Protein AF-A0A1F2S8X2-F1 (afdb_monomer_lite)

Radius of gyration: 25.13 Å; chains: 1; bounding box: 73×34×73 Å

pLDDT: mean 84.19, std 14.27, range [44.06, 98.31]

Secondary structure (DSSP, 8-state):
----PPP--HHHHHHHHHHHHHHHHHHHHHHHHHHHHTTHHHHHHHHHHHHHHHTT-HHHHHHHH---TTS-HHHHHHHHSTTSSS-----EEEEEEEEETTEEEEEEEETTSSEEEEEEETTT--EEE-SS-TTSSSS-TTS-HHHHHHHHSHHHHHHHHHHHHHHHHHHHHHHHHHHHHHT-

Structure (mmCIF, N/CA/C/O backbone):
data_AF-A0A1F2S8X2-F1
#
_entry.id   AF-A0A1F2S8X2-F1
#
loop_
_atom_site.group_PDB
_atom_site.id
_atom_site.type_symbol
_atom_site.label_atom_id
_atom_site.label_alt_id
_atom_site.label_comp_id
_atom_site.label_asym_id
_atom_site.label_entity_id
_atom_site.label_seq_id
_atom_site.pdbx_PDB_ins_code
_atom_site.Cartn_x
_atom_site.Cartn_y
_atom_site.Cartn_z
_atom_site.occupancy
_atom_site.B_iso_or_equiv
_atom_site.auth_seq_id
_atom_site.auth_comp_id
_atom_site.auth_asym_id
_atom_site.auth_atom_id
_atom_site.pdbx_PDB_model_num
ATOM 1 N N . MET A 1 1 ? 50.003 12.259 -44.432 1.00 49.81 1 MET A N 1
ATOM 2 C CA . MET A 1 1 ? 49.779 11.135 -43.501 1.00 49.81 1 MET A CA 1
ATOM 3 C C . MET A 1 1 ? 48.274 10.958 -43.426 1.00 49.81 1 MET A C 1
ATOM 5 O O . MET A 1 1 ? 47.628 11.740 -42.750 1.00 49.81 1 MET A O 1
ATOM 9 N N . PHE A 1 2 ? 47.701 10.092 -44.264 1.00 56.44 2 PHE A N 1
ATOM 10 C CA . PHE A 1 2 ? 46.247 9.918 -44.301 1.00 56.44 2 PHE A CA 1
ATOM 11 C C . PHE A 1 2 ? 45.840 9.043 -43.119 1.00 56.44 2 PHE A C 1
ATOM 13 O O . PHE A 1 2 ? 46.356 7.938 -42.960 1.00 56.44 2 PHE A O 1
ATOM 20 N N . GLU A 1 3 ? 44.988 9.591 -42.258 1.00 62.84 3 GLU A N 1
ATOM 21 C CA . GLU A 1 3 ? 44.439 8.904 -41.098 1.00 62.84 3 GLU A CA 1
ATOM 22 C C . GLU A 1 3 ? 43.677 7.657 -41.555 1.00 62.84 3 GLU A C 1
ATOM 24 O O . GLU A 1 3 ? 42.804 7.703 -42.422 1.00 62.84 3 GLU A O 1
ATOM 29 N N . ASN A 1 4 ? 44.066 6.518 -40.992 1.00 66.62 4 ASN A N 1
ATOM 30 C CA . ASN A 1 4 ? 43.495 5.217 -41.289 1.00 66.62 4 ASN A CA 1
ATOM 31 C C . ASN A 1 4 ? 42.183 5.098 -40.497 1.00 66.62 4 ASN A C 1
ATOM 33 O O . ASN A 1 4 ? 42.166 4.578 -39.381 1.00 66.62 4 ASN A O 1
ATOM 37 N N . PHE A 1 5 ? 41.096 5.670 -41.020 1.00 63.66 5 PHE A N 1
ATOM 38 C CA . PHE A 1 5 ? 39.780 5.512 -40.407 1.00 63.66 5 PHE A CA 1
ATOM 39 C C . PHE A 1 5 ? 39.363 4.041 -40.530 1.00 63.66 5 PHE A C 1
ATOM 41 O O . PHE A 1 5 ? 39.321 3.519 -41.649 1.00 63.66 5 PHE A O 1
ATOM 48 N N . PRO A 1 6 ? 39.073 3.342 -39.418 1.00 70.12 6 PRO A N 1
ATOM 49 C CA . PRO A 1 6 ? 38.606 1.967 -39.496 1.00 70.12 6 PRO A CA 1
ATOM 50 C C . PRO A 1 6 ? 37.324 1.911 -40.345 1.00 70.12 6 PRO A C 1
ATOM 52 O O . PRO A 1 6 ? 36.472 2.798 -40.216 1.00 70.12 6 PRO A O 1
ATOM 55 N N . PRO A 1 7 ? 37.166 0.902 -41.222 1.00 71.44 7 PRO A N 1
ATOM 56 C CA . PRO A 1 7 ? 35.980 0.786 -42.060 1.00 71.44 7 PRO A CA 1
ATOM 57 C C . PRO A 1 7 ? 34.728 0.686 -41.181 1.00 71.44 7 PRO A C 1
ATOM 59 O O . PRO A 1 7 ? 34.685 -0.096 -40.230 1.00 71.44 7 PRO A O 1
ATOM 62 N N . ILE A 1 8 ? 33.709 1.488 -41.495 1.00 66.94 8 ILE A N 1
ATOM 63 C CA . ILE A 1 8 ? 32.425 1.482 -40.785 1.00 66.94 8 ILE A CA 1
ATOM 64 C C . ILE A 1 8 ? 31.772 0.109 -40.994 1.00 66.94 8 ILE A C 1
ATOM 66 O O . ILE A 1 8 ? 31.333 -0.203 -42.099 1.00 66.94 8 ILE A O 1
ATOM 70 N N . ASP A 1 9 ? 31.699 -0.715 -39.943 1.00 76.00 9 ASP A N 1
ATOM 71 C CA . ASP A 1 9 ? 30.999 -2.003 -39.985 1.00 76.00 9 ASP A CA 1
ATOM 72 C C . ASP A 1 9 ? 29.484 -1.792 -39.767 1.00 76.00 9 ASP A C 1
ATOM 74 O O . ASP A 1 9 ? 29.044 -1.511 -38.641 1.00 76.00 9 ASP A O 1
ATOM 78 N N . PRO A 1 10 ? 28.639 -1.976 -40.801 1.00 73.00 10 PRO A N 1
ATOM 79 C CA . PRO A 1 10 ? 27.194 -1.788 -40.685 1.00 73.00 10 PRO A CA 1
ATOM 80 C C . PRO A 1 10 ? 26.541 -2.765 -39.693 1.00 73.00 10 PRO A C 1
ATOM 82 O O . PRO A 1 10 ? 25.457 -2.483 -39.170 1.00 73.00 10 PRO A O 1
ATOM 85 N N . ARG A 1 11 ? 27.169 -3.910 -39.388 1.00 73.75 11 ARG A N 1
ATOM 86 C CA . ARG A 1 11 ? 26.664 -4.872 -38.394 1.00 73.75 11 ARG A CA 1
ATOM 87 C C . ARG A 1 11 ? 26.881 -4.370 -36.968 1.00 73.75 11 ARG A C 1
ATOM 89 O O . ARG A 1 11 ? 25.991 -4.547 -36.128 1.00 73.75 11 ARG A O 1
ATOM 96 N N . ALA A 1 12 ? 28.014 -3.721 -36.703 1.00 77.38 12 ALA A N 1
ATOM 97 C CA . ALA A 1 12 ? 28.306 -3.094 -35.416 1.00 77.38 12 ALA A CA 1
ATOM 98 C C . ALA A 1 12 ? 27.353 -1.917 -35.141 1.00 77.38 12 ALA A C 1
ATOM 100 O O . ALA A 1 12 ? 26.777 -1.834 -34.053 1.00 77.38 12 ALA A O 1
ATOM 101 N N . GLU A 1 13 ? 27.083 -1.088 -36.155 1.00 79.69 13 GLU A N 1
ATOM 102 C CA . GLU A 1 13 ? 26.143 0.041 -36.086 1.00 79.69 13 GLU A CA 1
ATOM 103 C C . GLU A 1 13 ? 24.711 -0.423 -35.743 1.00 79.69 13 GLU A C 1
ATOM 105 O O . GLU A 1 13 ? 24.059 0.107 -34.838 1.00 79.69 13 GLU A O 1
ATOM 110 N N . ARG A 1 14 ? 24.220 -1.483 -36.409 1.00 78.69 14 ARG A N 1
ATOM 111 C CA . ARG A 1 14 ? 22.894 -2.074 -36.128 1.00 78.69 14 ARG A CA 1
ATOM 112 C C . ARG A 1 14 ? 22.810 -2.657 -34.717 1.00 78.69 14 ARG A C 1
ATOM 114 O O . ARG A 1 14 ? 21.793 -2.477 -34.047 1.00 78.69 14 ARG A O 1
ATOM 121 N N . ARG A 1 15 ? 23.863 -3.340 -34.249 1.00 81.50 15 ARG A N 1
ATOM 122 C CA . ARG A 1 15 ? 23.918 -3.898 -32.888 1.00 81.50 15 ARG A CA 1
ATOM 123 C C . ARG A 1 15 ? 23.890 -2.788 -31.842 1.00 81.50 15 ARG A C 1
ATOM 125 O O . ARG A 1 15 ? 23.085 -2.858 -30.918 1.00 81.50 15 ARG A O 1
ATOM 132 N N . ARG A 1 16 ? 24.702 -1.743 -32.022 1.00 83.25 16 ARG A N 1
ATOM 133 C CA . ARG A 1 16 ? 24.733 -0.572 -31.139 1.00 83.25 16 ARG A CA 1
ATOM 134 C C . ARG A 1 16 ? 23.371 0.117 -31.079 1.00 83.25 16 ARG A C 1
ATOM 136 O O . ARG A 1 16 ? 22.882 0.371 -29.984 1.00 83.25 16 ARG A O 1
ATOM 143 N N . ARG A 1 17 ? 22.713 0.340 -32.223 1.00 82.50 17 ARG A N 1
ATOM 144 C CA . ARG A 1 17 ? 21.361 0.927 -32.271 1.00 82.50 17 ARG A CA 1
ATOM 145 C C . ARG A 1 17 ? 20.339 0.093 -31.496 1.00 82.50 17 ARG A C 1
ATOM 147 O O . ARG A 1 17 ? 19.604 0.649 -30.688 1.00 82.50 17 ARG A O 1
ATOM 154 N N . ARG A 1 18 ? 20.312 -1.230 -31.699 1.00 84.06 18 ARG A N 1
ATOM 155 C CA . ARG A 1 18 ? 19.409 -2.139 -30.966 1.00 84.06 18 ARG A CA 1
ATOM 156 C C . ARG A 1 18 ? 19.661 -2.110 -29.462 1.00 84.06 18 ARG A C 1
ATOM 158 O O . ARG A 1 18 ? 18.708 -2.079 -28.694 1.00 84.06 18 ARG A O 1
ATOM 165 N N . LEU A 1 19 ? 20.928 -2.078 -29.048 1.00 88.19 19 LEU A N 1
ATOM 166 C CA . LEU A 1 19 ? 21.299 -1.968 -27.637 1.00 88.19 19 LEU A CA 1
ATOM 167 C C . LEU A 1 19 ? 20.859 -0.632 -27.030 1.00 88.19 19 LEU A C 1
ATOM 169 O O . LEU A 1 19 ? 20.343 -0.626 -25.916 1.00 88.19 19 LEU A O 1
ATOM 173 N N . ILE A 1 20 ? 21.006 0.481 -27.756 1.00 88.69 20 ILE A N 1
ATOM 174 C CA . ILE A 1 20 ? 20.545 1.800 -27.300 1.00 88.69 20 ILE A CA 1
ATOM 175 C C . ILE A 1 20 ? 19.022 1.799 -27.137 1.00 88.69 20 ILE A C 1
ATOM 177 O O . ILE A 1 20 ? 18.527 2.135 -26.065 1.00 88.69 20 ILE A O 1
ATOM 181 N N . VAL A 1 21 ? 18.278 1.372 -28.162 1.00 87.94 21 VAL A N 1
ATOM 182 C CA . VAL A 1 21 ? 16.806 1.339 -28.116 1.00 87.94 21 VAL A CA 1
ATOM 183 C C . VAL A 1 21 ? 16.308 0.394 -27.022 1.00 87.94 21 VAL A C 1
ATOM 185 O O . VAL A 1 21 ? 15.432 0.770 -26.247 1.00 87.94 21 VAL A O 1
ATOM 188 N N . GLY A 1 22 ? 16.901 -0.797 -26.908 1.00 88.94 22 GLY A N 1
ATOM 189 C CA . GLY A 1 22 ? 16.572 -1.756 -25.856 1.00 88.94 22 GLY A CA 1
ATOM 190 C C . GLY A 1 22 ? 16.829 -1.198 -24.457 1.00 88.94 22 GLY A C 1
ATOM 191 O O . GLY A 1 22 ? 15.978 -1.334 -23.583 1.00 88.94 22 GLY A O 1
ATOM 192 N N . THR A 1 23 ? 17.954 -0.504 -24.260 1.00 92.62 23 THR A N 1
ATOM 193 C CA . THR A 1 23 ? 18.275 0.156 -22.985 1.00 92.62 23 THR A CA 1
ATOM 194 C C . THR A 1 23 ? 17.270 1.258 -22.654 1.00 92.62 23 THR A C 1
ATOM 196 O O . THR A 1 23 ? 16.751 1.289 -21.543 1.00 92.62 23 THR A O 1
ATOM 199 N N . VAL A 1 24 ? 16.948 2.138 -23.607 1.00 90.81 24 VAL A N 1
ATOM 200 C CA . VAL A 1 24 ? 15.962 3.214 -23.399 1.00 90.81 24 VAL A CA 1
ATOM 201 C C . VAL A 1 24 ? 14.597 2.632 -23.037 1.00 90.81 24 VAL A C 1
ATOM 203 O O . VAL A 1 24 ? 13.976 3.074 -22.072 1.00 90.81 24 VAL A O 1
ATOM 206 N N . PHE A 1 25 ? 14.152 1.600 -23.756 1.00 88.50 25 PHE A N 1
ATOM 207 C CA . PHE A 1 25 ? 12.897 0.917 -23.458 1.00 88.50 25 PHE A CA 1
ATOM 208 C C . PHE A 1 25 ? 12.906 0.290 -22.056 1.00 88.50 25 PHE A C 1
ATOM 210 O O . PHE A 1 25 ? 11.966 0.487 -21.289 1.00 88.50 25 PHE A O 1
ATOM 217 N N . ALA A 1 26 ? 13.993 -0.393 -21.682 1.00 90.31 26 ALA A N 1
ATOM 218 C CA . ALA A 1 26 ? 14.145 -0.986 -20.357 1.00 90.31 26 ALA A CA 1
ATOM 219 C C . ALA A 1 26 ? 14.081 0.064 -19.235 1.00 90.31 26 ALA A C 1
ATOM 221 O O . ALA A 1 26 ? 13.419 -0.169 -18.225 1.00 90.31 26 ALA A O 1
ATOM 222 N N . VAL A 1 27 ? 14.705 1.232 -19.421 1.00 94.62 27 VAL A N 1
ATOM 223 C CA . VAL A 1 27 ? 14.644 2.345 -18.458 1.00 94.62 27 VAL A CA 1
ATOM 224 C C . VAL A 1 27 ? 13.215 2.866 -18.310 1.00 94.62 27 VAL A C 1
ATOM 226 O O . VAL A 1 27 ? 12.750 3.039 -17.185 1.00 94.62 27 VAL A O 1
ATOM 229 N N . ILE A 1 28 ? 12.487 3.062 -19.414 1.00 89.88 28 ILE A N 1
ATOM 230 C CA . ILE A 1 28 ? 11.085 3.508 -19.372 1.00 89.88 28 ILE A CA 1
ATOM 231 C C . ILE A 1 28 ? 10.222 2.491 -18.614 1.00 89.88 28 ILE A C 1
ATOM 233 O O . ILE A 1 28 ? 9.454 2.872 -17.729 1.00 89.88 28 ILE A O 1
ATOM 237 N N . CYS A 1 29 ? 10.380 1.197 -18.904 1.00 90.19 29 CYS A N 1
ATOM 238 C CA . CYS A 1 29 ? 9.677 0.138 -18.186 1.00 90.19 29 CYS A CA 1
ATOM 239 C C . CYS A 1 29 ? 10.032 0.116 -16.695 1.00 90.19 29 CYS A C 1
ATOM 241 O O . CYS A 1 29 ? 9.135 -0.011 -15.866 1.00 90.19 29 CYS A O 1
ATOM 243 N N . ALA A 1 30 ? 11.308 0.272 -16.336 1.00 92.94 30 ALA A N 1
ATOM 244 C CA . ALA A 1 30 ? 11.749 0.286 -14.944 1.00 92.94 30 ALA A CA 1
ATOM 245 C C . ALA A 1 30 ? 11.155 1.467 -14.162 1.00 92.94 30 ALA A C 1
ATOM 247 O O . ALA A 1 30 ? 10.634 1.273 -13.065 1.00 92.94 30 ALA A O 1
ATOM 248 N N . VAL A 1 31 ? 11.167 2.673 -14.740 1.00 91.81 31 VAL A N 1
ATOM 249 C CA . VAL A 1 31 ? 10.559 3.870 -14.132 1.00 91.81 31 VAL A CA 1
ATOM 250 C C . VAL A 1 31 ? 9.053 3.682 -13.946 1.00 91.81 31 VAL A C 1
ATOM 252 O O . VAL A 1 31 ? 8.516 3.995 -12.882 1.00 91.81 31 VAL A O 1
ATOM 255 N N . TYR A 1 32 ? 8.373 3.129 -14.950 1.00 88.25 32 TYR A N 1
ATOM 256 C CA . TYR A 1 32 ? 6.946 2.833 -14.868 1.00 88.25 32 TYR A CA 1
ATOM 257 C C . TYR A 1 32 ? 6.624 1.809 -13.770 1.00 88.25 32 TYR A C 1
ATOM 259 O O . TYR A 1 32 ? 5.748 2.050 -12.939 1.00 88.25 32 TYR A O 1
ATOM 267 N N . LEU A 1 33 ? 7.359 0.694 -13.723 1.00 90.31 33 LEU A N 1
ATOM 268 C CA . LEU A 1 33 ? 7.177 -0.340 -12.702 1.00 90.31 33 LEU A CA 1
ATOM 269 C C . LEU A 1 33 ? 7.452 0.199 -11.300 1.00 90.31 33 LEU A C 1
ATOM 271 O O . LEU A 1 33 ? 6.686 -0.088 -10.384 1.00 90.31 33 LEU A O 1
ATOM 275 N N . TYR A 1 34 ? 8.496 1.014 -11.137 1.00 91.06 34 TYR A N 1
ATOM 276 C CA . TYR A 1 34 ? 8.766 1.690 -9.875 1.00 91.06 34 TYR A CA 1
ATOM 277 C C . TYR A 1 34 ? 7.575 2.553 -9.449 1.00 91.06 34 TYR A C 1
ATOM 279 O O . TYR A 1 34 ? 7.097 2.425 -8.325 1.00 91.06 34 TYR A O 1
ATOM 287 N N . TYR A 1 35 ? 7.043 3.387 -10.346 1.00 86.75 35 TYR A N 1
ATOM 288 C CA . TYR A 1 35 ? 5.904 4.244 -10.025 1.00 86.75 35 TYR A CA 1
ATOM 289 C C . TYR A 1 35 ? 4.646 3.448 -9.644 1.00 86.75 35 TYR A C 1
ATOM 291 O O . TYR A 1 35 ? 3.910 3.867 -8.752 1.00 86.75 35 TYR A O 1
ATOM 299 N N . GLU A 1 36 ? 4.406 2.304 -10.288 1.00 84.75 36 GLU A N 1
ATOM 300 C CA . GLU A 1 36 ? 3.248 1.455 -9.997 1.00 84.75 36 GLU A CA 1
ATOM 301 C C . GLU A 1 36 ? 3.395 0.630 -8.715 1.00 84.75 36 GLU A C 1
ATOM 303 O O . GLU A 1 36 ? 2.392 0.409 -8.037 1.00 84.75 36 GLU A O 1
ATOM 308 N N . LEU A 1 37 ? 4.612 0.198 -8.371 1.00 90.69 37 LEU A N 1
ATOM 309 C CA . LEU A 1 37 ? 4.878 -0.710 -7.248 1.00 90.69 37 LEU A CA 1
ATOM 310 C C . LEU A 1 37 ? 5.407 -0.015 -5.989 1.00 90.69 37 LEU A C 1
ATOM 312 O O . LEU A 1 37 ? 5.503 -0.661 -4.948 1.00 90.69 37 LEU A O 1
ATOM 316 N N . LYS A 1 38 ? 5.724 1.284 -6.041 1.00 91.06 38 LYS A N 1
ATOM 317 C CA . LYS A 1 38 ? 6.286 2.028 -4.897 1.00 91.06 38 LYS A CA 1
ATOM 318 C C . LYS A 1 38 ? 5.445 1.963 -3.614 1.00 91.06 38 LYS A C 1
ATOM 320 O O . LYS A 1 38 ? 6.025 2.062 -2.545 1.00 91.06 38 LYS A O 1
ATOM 325 N N . ASN A 1 39 ? 4.123 1.800 -3.736 1.00 94.06 39 ASN A N 1
ATOM 326 C CA . ASN A 1 39 ? 3.167 1.737 -2.619 1.00 94.06 39 ASN A CA 1
ATOM 327 C C . ASN A 1 39 ? 2.592 0.320 -2.410 1.00 94.06 39 ASN A C 1
ATOM 329 O O . ASN A 1 39 ? 1.574 0.127 -1.745 1.00 94.06 39 ASN A O 1
ATOM 333 N N . TYR A 1 40 ? 3.191 -0.687 -3.053 1.00 94.06 40 TYR A N 1
ATOM 334 C CA . TYR A 1 40 ? 2.721 -2.066 -2.976 1.00 94.06 40 TYR A CA 1
ATOM 335 C C . TYR A 1 40 ? 2.623 -2.622 -1.541 1.00 94.06 40 TYR A C 1
ATOM 337 O O . TYR A 1 40 ? 1.628 -3.299 -1.261 1.00 94.06 40 TYR A O 1
ATOM 345 N N . PRO A 1 41 ? 3.592 -2.398 -0.625 1.00 94.62 41 PRO A N 1
ATOM 346 C CA . PRO A 1 41 ? 3.468 -2.935 0.727 1.00 94.62 41 PRO A CA 1
ATOM 347 C C . PRO A 1 41 ? 2.283 -2.323 1.486 1.00 94.62 41 PRO A C 1
ATOM 349 O O . PRO A 1 41 ? 1.531 -3.066 2.116 1.00 94.62 41 PRO A O 1
ATOM 352 N N . GLU A 1 42 ? 2.041 -1.021 1.349 1.00 96.62 42 GLU A N 1
ATOM 353 C CA . GLU A 1 42 ? 0.951 -0.317 2.028 1.00 96.62 42 GLU A CA 1
ATOM 354 C C . GLU A 1 42 ? -0.418 -0.730 1.479 1.00 96.62 42 GLU A C 1
ATOM 356 O O . GLU A 1 42 ? -1.339 -1.044 2.237 1.00 96.62 42 GLU A O 1
ATOM 361 N N . GLU A 1 43 ? -0.539 -0.839 0.153 1.00 95.69 43 GLU A N 1
ATOM 362 C CA . GLU A 1 43 ? -1.735 -1.385 -0.493 1.00 95.69 43 GLU A CA 1
ATOM 363 C C . GLU A 1 43 ? -2.027 -2.815 -0.040 1.00 95.69 43 GLU A C 1
ATOM 365 O O . GLU A 1 43 ? -3.187 -3.188 0.136 1.00 95.69 43 GLU A O 1
ATOM 370 N N . ARG A 1 44 ? -0.987 -3.635 0.151 1.00 96.44 44 ARG A N 1
ATOM 371 C CA . ARG A 1 44 ? -1.137 -5.013 0.623 1.00 96.44 44 ARG A CA 1
ATOM 372 C C . ARG A 1 44 ? -1.611 -5.066 2.073 1.00 96.44 44 ARG A C 1
ATOM 374 O O . ARG A 1 44 ? -2.410 -5.944 2.398 1.00 96.44 44 ARG A O 1
ATOM 381 N N . THR A 1 45 ? -1.147 -4.157 2.925 1.00 97.44 45 THR A N 1
ATOM 382 C CA . THR A 1 45 ? -1.624 -4.019 4.308 1.00 97.44 45 THR A CA 1
ATOM 383 C C . THR A 1 45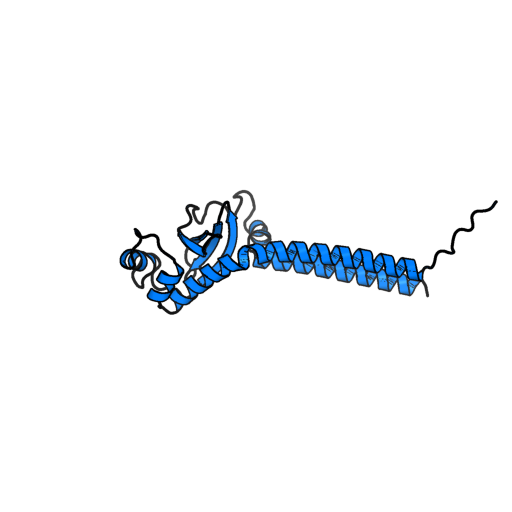 ? -3.105 -3.656 4.333 1.00 97.44 45 THR A C 1
ATOM 385 O O . THR A 1 45 ? -3.900 -4.400 4.907 1.00 97.44 45 THR A O 1
ATOM 388 N N . ALA A 1 46 ? -3.498 -2.588 3.632 1.00 97.50 46 ALA A N 1
ATOM 389 C CA . ALA A 1 46 ? -4.897 -2.171 3.545 1.00 97.50 46 ALA A CA 1
ATOM 390 C C . ALA A 1 46 ? -5.785 -3.265 2.930 1.00 97.50 46 ALA A C 1
ATOM 392 O O . ALA A 1 46 ? -6.889 -3.522 3.402 1.00 97.50 46 ALA A O 1
ATOM 393 N N . ARG A 1 47 ? -5.287 -3.978 1.914 1.00 97.69 47 ARG A N 1
ATOM 394 C CA . ARG A 1 47 ? -5.996 -5.115 1.319 1.00 97.69 47 ARG A CA 1
ATOM 395 C C . ARG A 1 47 ? -6.259 -6.219 2.336 1.00 97.69 47 ARG A C 1
ATOM 397 O O . ARG A 1 47 ? -7.394 -6.650 2.452 1.00 97.69 47 ARG A O 1
ATOM 404 N N . ARG A 1 48 ? -5.242 -6.652 3.086 1.00 98.19 48 ARG A N 1
ATOM 405 C CA . ARG A 1 48 ? -5.399 -7.691 4.121 1.00 98.19 48 ARG A CA 1
ATOM 406 C C . ARG A 1 48 ? -6.383 -7.271 5.207 1.00 98.19 48 ARG A C 1
ATOM 408 O O . ARG A 1 48 ? -7.117 -8.110 5.716 1.00 98.19 48 ARG A O 1
ATOM 415 N N . PHE A 1 49 ? -6.377 -5.989 5.561 1.00 98.31 49 PHE A N 1
ATOM 416 C CA . PHE A 1 49 ? -7.334 -5.414 6.496 1.00 98.31 49 PHE A CA 1
ATOM 417 C C . PHE A 1 49 ? -8.771 -5.548 5.980 1.00 98.31 49 PHE A C 1
ATOM 419 O O . PHE A 1 49 ? -9.615 -6.119 6.668 1.00 98.31 49 PHE A O 1
ATOM 426 N N . PHE A 1 50 ? -9.036 -5.112 4.747 1.00 97.81 50 PHE A N 1
ATOM 427 C CA . PHE A 1 50 ? -10.365 -5.245 4.152 1.00 97.81 50 PHE A CA 1
ATOM 428 C C . PHE A 1 50 ? -10.773 -6.702 3.891 1.00 97.81 50 PHE A C 1
ATOM 430 O O . PHE A 1 50 ? -11.933 -7.035 4.100 1.00 97.81 50 PHE A O 1
ATOM 437 N N . GLU A 1 51 ? -9.843 -7.585 3.512 1.00 98.31 51 GLU A N 1
ATOM 438 C CA . GLU A 1 51 ? -10.092 -9.032 3.390 1.00 98.31 51 GLU A CA 1
ATOM 439 C C . GLU A 1 51 ? -10.525 -9.640 4.731 1.00 98.31 51 GLU A C 1
ATOM 441 O O . GLU A 1 51 ? -11.452 -10.445 4.771 1.00 98.31 51 GLU A O 1
ATOM 446 N N . ALA A 1 52 ? -9.892 -9.242 5.840 1.00 98.19 52 ALA A N 1
ATOM 447 C CA . ALA A 1 52 ? -10.295 -9.692 7.170 1.00 98.19 52 ALA A CA 1
ATOM 448 C C . ALA A 1 52 ? -11.703 -9.191 7.537 1.00 98.19 52 ALA A C 1
ATOM 450 O O . ALA A 1 52 ? -12.505 -9.956 8.067 1.00 98.19 52 ALA A O 1
ATOM 451 N N . LEU A 1 53 ? -12.034 -7.940 7.203 1.00 97.50 53 LEU A N 1
ATOM 452 C CA . LEU A 1 53 ? -13.373 -7.382 7.423 1.00 97.50 53 LEU A CA 1
ATOM 453 C C . LEU A 1 53 ? -14.450 -8.060 6.569 1.00 97.50 53 LEU A C 1
ATOM 455 O O . LEU A 1 53 ? -15.538 -8.336 7.069 1.00 97.50 53 LEU A O 1
ATOM 459 N N . GLU A 1 54 ? -14.142 -8.361 5.309 1.00 97.06 54 GLU A N 1
ATOM 460 C CA . GLU A 1 54 ? -15.016 -9.110 4.400 1.00 97.06 54 GLU A CA 1
ATOM 461 C C . GLU A 1 54 ? -15.291 -10.530 4.917 1.00 97.06 54 GLU A C 1
ATOM 463 O O . GLU A 1 54 ? -16.417 -11.020 4.849 1.00 97.06 54 GLU A O 1
ATOM 468 N N . GLN A 1 55 ? -14.280 -11.164 5.517 1.00 97.69 55 GLN A N 1
ATOM 469 C CA . GLN A 1 55 ? -14.388 -12.465 6.188 1.00 97.69 55 GLN A CA 1
ATOM 470 C C . GLN A 1 55 ? -15.037 -12.385 7.579 1.00 97.69 55 GLN A C 1
ATOM 472 O O . GLN A 1 55 ? -15.161 -13.411 8.246 1.00 97.69 55 GLN A O 1
ATOM 477 N N . GLN A 1 56 ? -15.448 -11.190 8.023 1.00 96.75 56 GLN A N 1
ATOM 478 C CA . GLN A 1 56 ? -15.989 -10.920 9.361 1.00 96.75 56 GLN A CA 1
ATOM 479 C C . GLN A 1 56 ? -15.025 -11.285 10.508 1.00 96.75 56 GLN A C 1
ATOM 481 O O . GLN A 1 56 ? -15.435 -11.435 11.660 1.00 96.75 56 GLN A O 1
ATOM 486 N N . ASP A 1 57 ? -13.726 -11.381 10.218 1.00 97.75 57 ASP A N 1
ATOM 487 C CA . ASP A 1 57 ? -12.664 -11.608 11.196 1.00 97.75 57 ASP A CA 1
ATOM 488 C C . ASP A 1 57 ? -12.202 -10.263 11.780 1.00 97.75 57 ASP A C 1
ATOM 490 O O . ASP A 1 57 ? -11.121 -9.738 11.491 1.00 97.75 57 ASP A O 1
ATOM 494 N N . TYR A 1 58 ? -13.070 -9.669 12.602 1.00 97.44 58 TYR A N 1
ATOM 495 C CA . TYR A 1 58 ? -12.838 -8.351 13.199 1.00 97.44 58 TYR A CA 1
ATOM 496 C C . TYR A 1 58 ? -11.621 -8.323 14.120 1.00 97.44 58 TYR A C 1
ATOM 498 O O . TYR A 1 58 ? -10.939 -7.305 14.206 1.00 97.44 58 TYR A O 1
ATOM 506 N N . GLN A 1 59 ? -11.315 -9.436 14.790 1.00 97.25 59 GLN A N 1
ATOM 507 C CA . GLN A 1 59 ? -10.154 -9.516 15.670 1.00 97.25 59 GLN A CA 1
ATOM 508 C C . GLN A 1 59 ? -8.856 -9.439 14.866 1.00 97.25 59 GLN A C 1
ATOM 510 O O . GLN A 1 59 ? -7.947 -8.689 15.230 1.00 97.25 59 GLN A O 1
ATOM 515 N N . ARG A 1 60 ? -8.773 -10.157 13.742 1.00 97.75 60 ARG A N 1
ATOM 516 C CA . ARG A 1 60 ? -7.635 -10.050 12.828 1.00 97.75 60 ARG A CA 1
ATOM 517 C C . ARG A 1 60 ? -7.560 -8.683 12.165 1.00 97.75 60 ARG A C 1
ATOM 519 O O . ARG A 1 60 ? -6.466 -8.135 12.058 1.00 97.75 60 ARG A O 1
ATOM 526 N N . ALA A 1 61 ? -8.692 -8.121 11.744 1.00 97.75 61 ALA A N 1
ATOM 527 C CA . ALA A 1 61 ? -8.732 -6.776 11.177 1.00 97.75 61 ALA A CA 1
ATOM 528 C C . ALA A 1 61 ? -8.199 -5.732 12.175 1.00 97.75 61 ALA A C 1
ATOM 530 O O . ALA A 1 61 ? -7.369 -4.905 11.810 1.00 97.75 61 ALA A O 1
ATOM 531 N N . TYR A 1 62 ? -8.575 -5.833 13.451 1.00 97.56 62 TYR A N 1
ATOM 532 C CA . TYR A 1 62 ? -8.077 -4.963 14.517 1.00 97.56 62 TYR A CA 1
ATOM 533 C C . TYR A 1 62 ? -6.579 -5.149 14.804 1.00 97.56 62 TYR A C 1
ATOM 535 O O . TYR A 1 62 ? -5.863 -4.178 15.033 1.00 97.56 62 TYR A O 1
ATOM 543 N N . GLN A 1 63 ? -6.064 -6.380 14.741 1.00 96.19 63 GLN A N 1
ATOM 544 C CA . GLN A 1 63 ? -4.619 -6.620 14.845 1.00 96.19 63 GLN A CA 1
ATOM 545 C C . GLN A 1 63 ? -3.850 -5.995 13.676 1.00 96.19 63 GLN A C 1
ATOM 547 O O . GLN A 1 63 ? -2.793 -5.405 13.886 1.00 96.19 63 GLN A O 1
ATOM 552 N N . LEU A 1 64 ? -4.384 -6.105 12.455 1.00 96.75 64 LEU A N 1
ATOM 553 C CA . LEU A 1 64 ? -3.814 -5.468 11.267 1.00 96.75 64 LEU A CA 1
ATOM 554 C C . LEU A 1 64 ? -3.891 -3.942 11.343 1.00 96.75 64 LEU A C 1
ATOM 556 O O . LEU A 1 64 ? -2.996 -3.280 10.826 1.00 96.75 64 LEU A O 1
ATOM 560 N N . TRP A 1 65 ? -4.919 -3.398 12.002 1.00 96.38 65 TRP A N 1
ATOM 561 C CA . TRP A 1 65 ? -5.067 -1.962 12.221 1.00 96.38 65 TRP A CA 1
ATOM 562 C C . TRP A 1 65 ? -3.902 -1.367 13.029 1.00 96.38 65 TRP A C 1
ATOM 564 O O . TRP A 1 65 ? -3.511 -0.233 12.780 1.00 96.38 65 TRP A O 1
ATOM 574 N N . GLN A 1 66 ? -3.296 -2.149 13.934 1.00 92.50 66 GLN A N 1
ATOM 575 C CA . GLN A 1 66 ? -2.216 -1.715 14.836 1.00 92.50 66 GLN A CA 1
ATOM 576 C C . GLN A 1 66 ? -2.571 -0.417 15.592 1.00 92.50 66 GLN A C 1
ATOM 578 O O . GLN A 1 66 ? -1.915 0.613 15.430 1.00 92.50 66 GLN A O 1
ATOM 583 N N . PRO A 1 67 ? -3.635 -0.449 16.409 1.00 87.12 67 PRO A N 1
ATOM 584 C CA . PRO A 1 67 ? -4.178 0.730 17.071 1.00 87.12 67 PRO A CA 1
ATOM 585 C C . PRO A 1 67 ? -3.195 1.348 18.070 1.00 87.12 67 PRO A C 1
ATOM 587 O O . PRO A 1 67 ? -2.407 0.657 18.721 1.00 87.12 67 PRO A O 1
ATOM 590 N N . THR A 1 68 ? -3.316 2.659 18.274 1.00 87.94 68 THR A N 1
ATOM 591 C CA . THR A 1 68 ? -2.743 3.307 19.457 1.00 87.94 68 THR A CA 1
ATOM 592 C C . THR A 1 68 ? -3.470 2.835 20.718 1.00 87.94 68 THR A C 1
ATOM 594 O O . THR A 1 68 ? -4.597 2.347 20.665 1.00 87.94 68 THR A O 1
ATOM 597 N N . SER A 1 69 ? -2.860 3.021 21.891 1.00 87.38 69 SER A N 1
ATOM 598 C CA . SER A 1 69 ? -3.455 2.605 23.171 1.00 87.38 69 SER A CA 1
ATOM 599 C C . SER A 1 69 ? -4.811 3.253 23.485 1.00 87.38 69 SER A C 1
ATOM 601 O O . SER A 1 69 ? -5.541 2.742 24.330 1.00 87.38 69 SER A O 1
ATOM 603 N N . SER A 1 70 ? -5.147 4.367 22.830 1.00 91.50 70 SER A N 1
ATOM 604 C CA . SER A 1 70 ? -6.411 5.085 23.006 1.00 91.50 70 SER A CA 1
ATOM 605 C C . SER A 1 70 ? -7.562 4.549 22.156 1.00 91.50 70 SER A C 1
ATOM 607 O O . SER A 1 70 ? -8.700 4.910 22.428 1.00 91.50 70 SER A O 1
ATOM 609 N N . TYR A 1 71 ? -7.291 3.747 21.124 1.00 94.06 71 TYR A N 1
ATOM 610 C CA . TYR A 1 71 ? -8.316 3.222 20.224 1.00 94.06 71 TYR A CA 1
ATOM 611 C C . TYR A 1 71 ? -8.566 1.756 20.554 1.00 94.06 71 TYR A C 1
ATOM 613 O O . TYR A 1 71 ? -7.723 0.899 20.294 1.00 94.06 71 TYR A O 1
ATOM 621 N N . THR A 1 72 ? -9.693 1.475 21.203 1.00 96.38 72 THR A N 1
ATOM 622 C CA . THR A 1 72 ? -9.994 0.140 21.718 1.00 96.38 72 THR A CA 1
ATOM 623 C C . THR A 1 72 ? -10.689 -0.727 20.674 1.00 96.38 72 THR A C 1
ATOM 625 O O . THR A 1 72 ? -11.217 -0.246 19.674 1.00 96.38 72 THR A O 1
ATOM 628 N N . PHE A 1 73 ? -10.771 -2.034 20.937 1.00 96.75 73 PHE A N 1
ATOM 629 C CA . PHE A 1 73 ? -11.517 -2.944 20.066 1.00 96.75 73 PHE A CA 1
ATOM 630 C C . PHE A 1 73 ? -13.015 -2.613 20.014 1.00 96.75 73 PHE A C 1
ATOM 632 O O . PHE A 1 73 ? -13.669 -2.857 19.006 1.00 96.75 73 PHE A O 1
ATOM 639 N N . LYS A 1 74 ? -13.564 -2.030 21.087 1.00 96.44 74 LYS A N 1
ATOM 640 C CA . LYS A 1 74 ? -14.949 -1.555 21.109 1.00 96.44 74 LYS A CA 1
ATOM 641 C C . LYS A 1 74 ? -15.142 -0.414 20.110 1.00 96.44 74 LYS A C 1
ATOM 643 O O . LYS A 1 74 ? -16.059 -0.485 19.304 1.00 96.44 74 LYS A O 1
ATOM 648 N N . ASP A 1 75 ? -14.246 0.570 20.126 1.00 96.44 75 ASP A N 1
ATOM 649 C CA . ASP A 1 75 ? -14.291 1.710 19.201 1.00 96.44 75 ASP A CA 1
ATOM 650 C C . ASP A 1 75 ? -14.102 1.227 17.752 1.00 96.44 75 ASP A C 1
ATOM 652 O O . ASP A 1 75 ? -14.842 1.610 16.852 1.00 96.44 75 ASP A O 1
ATOM 656 N N . PHE A 1 76 ? -13.209 0.255 17.543 1.00 96.88 76 PHE A N 1
ATOM 657 C CA . PHE A 1 76 ? -13.058 -0.412 16.252 1.00 96.88 76 PHE A CA 1
ATOM 658 C C . PHE A 1 76 ? -14.348 -1.069 15.747 1.00 96.88 76 PHE A C 1
ATOM 660 O O . PHE A 1 76 ? -14.665 -0.970 14.563 1.00 96.88 76 PHE A O 1
ATOM 667 N N . LEU A 1 77 ? -15.107 -1.744 16.614 1.00 97.19 77 LEU A N 1
ATOM 668 C CA . LEU A 1 77 ? -16.387 -2.345 16.233 1.00 97.19 77 LEU A CA 1
ATOM 669 C C . LEU A 1 77 ? -17.485 -1.301 15.984 1.00 97.19 77 LEU A C 1
ATOM 671 O O . LEU A 1 77 ? -18.378 -1.567 15.180 1.00 97.19 77 LEU A O 1
ATOM 675 N N . GLU A 1 78 ? -17.421 -0.135 16.628 1.00 97.06 78 GLU A N 1
ATOM 676 C CA . GLU A 1 78 ? -18.323 0.990 16.344 1.00 97.06 78 GLU A CA 1
ATOM 677 C C . GLU A 1 78 ? -18.088 1.553 14.933 1.00 97.06 78 GLU A C 1
ATOM 679 O O . GLU A 1 78 ? -19.046 1.931 14.260 1.00 97.06 78 GLU A O 1
ATOM 684 N N . ASP A 1 79 ? -16.855 1.510 14.427 1.00 95.12 79 ASP A N 1
ATOM 685 C CA . ASP A 1 79 ? -16.530 1.961 13.070 1.00 95.12 79 ASP A CA 1
ATOM 686 C C . ASP A 1 79 ? -16.731 0.864 12.008 1.00 95.12 79 ASP A C 1
ATOM 688 O O . ASP A 1 79 ? -17.373 1.081 10.973 1.00 95.12 79 ASP A O 1
ATOM 692 N N . TRP A 1 80 ? -16.192 -0.330 12.267 1.00 96.12 80 TRP A N 1
ATOM 693 C CA . TRP A 1 80 ? -15.988 -1.391 11.273 1.00 96.12 80 TRP A CA 1
ATOM 694 C C . TRP A 1 80 ? -16.818 -2.654 11.513 1.00 96.12 80 TRP A C 1
ATOM 696 O O . TRP A 1 80 ? -16.834 -3.546 10.663 1.00 96.12 80 TRP A O 1
ATOM 706 N N . GLY A 1 81 ? -17.483 -2.769 12.663 1.00 94.81 81 GLY A N 1
ATOM 707 C CA . GLY A 1 81 ? -18.274 -3.942 13.027 1.00 94.81 81 GLY A CA 1
ATOM 708 C C . GLY A 1 81 ? -19.558 -4.099 12.198 1.00 94.81 81 GLY A C 1
ATOM 709 O O . GLY A 1 81 ? -19.936 -3.212 11.430 1.00 94.81 81 GLY A O 1
ATOM 710 N N . PRO A 1 82 ? -20.305 -5.208 12.375 1.00 93.38 82 PRO A N 1
ATOM 711 C CA . PRO A 1 82 ? -21.495 -5.499 11.571 1.00 93.38 82 PRO A CA 1
ATOM 712 C C . PRO A 1 82 ? -22.567 -4.403 11.618 1.00 93.38 82 PRO A C 1
ATOM 714 O O . PRO A 1 82 ? -23.232 -4.166 10.608 1.00 93.38 82 PRO A O 1
ATOM 717 N N . GLY A 1 83 ? -22.718 -3.762 12.783 1.00 92.50 83 GLY A N 1
ATOM 718 C CA . GLY A 1 83 ? -23.606 -2.623 13.032 1.00 92.50 83 GLY A CA 1
ATOM 719 C C . GLY A 1 83 ? -22.871 -1.295 13.224 1.00 92.50 83 GLY A C 1
ATOM 720 O O . GLY A 1 83 ? -23.473 -0.356 13.735 1.00 92.50 83 GLY A O 1
ATOM 721 N N . GLY A 1 84 ? -21.584 -1.237 12.872 1.00 91.75 84 GLY A N 1
ATOM 722 C CA . GLY A 1 84 ? -20.794 -0.013 12.927 1.00 91.75 84 GLY A CA 1
ATOM 723 C C . GLY A 1 84 ? -21.101 0.938 11.770 1.00 91.75 84 GLY A C 1
ATOM 724 O O . GLY A 1 84 ? -21.928 0.637 10.905 1.00 91.75 84 GLY A O 1
ATOM 725 N N . VAL A 1 85 ? -20.401 2.071 11.722 1.00 90.81 85 VAL A N 1
ATOM 726 C CA . VAL A 1 85 ? -20.593 3.140 10.723 1.00 90.81 85 VAL A CA 1
ATOM 727 C C . VAL A 1 85 ? -20.527 2.615 9.285 1.00 90.81 85 VAL A C 1
ATOM 729 O O . VAL A 1 85 ? -21.375 2.949 8.457 1.00 90.81 85 VAL A O 1
ATOM 732 N N . GLN A 1 86 ? -19.554 1.755 8.978 1.00 88.75 86 GLN A N 1
ATOM 733 C CA . GLN A 1 86 ? -19.408 1.170 7.638 1.00 88.75 86 GLN A CA 1
ATOM 734 C C . GLN A 1 86 ? -20.390 0.011 7.381 1.00 88.75 86 GLN A C 1
ATOM 736 O O . GLN A 1 86 ? -20.741 -0.297 6.230 1.00 88.75 86 GLN A O 1
ATOM 741 N N . GLY A 1 87 ? -20.884 -0.598 8.461 1.00 90.69 87 GLY A N 1
ATOM 742 C CA . GLY A 1 87 ? -21.649 -1.835 8.463 1.00 90.69 87 GLY A CA 1
ATOM 743 C C . GLY A 1 87 ? -20.826 -3.043 8.009 1.00 90.69 87 GLY A C 1
ATOM 744 O O . GLY A 1 87 ? -19.615 -2.981 7.812 1.00 90.69 87 GLY A O 1
ATOM 745 N N . SER A 1 88 ? -21.506 -4.172 7.799 1.00 94.00 88 SER A N 1
ATOM 746 C CA . SER A 1 88 ? -20.854 -5.400 7.321 1.00 94.00 88 SER A CA 1
ATOM 747 C C . SER A 1 88 ? -20.246 -5.218 5.926 1.00 94.00 88 SER A C 1
ATOM 749 O O . SER A 1 88 ? -20.961 -4.983 4.946 1.00 94.00 88 SER A O 1
ATOM 751 N N . ILE A 1 89 ? -18.931 -5.379 5.823 1.00 94.56 89 ILE A N 1
ATOM 752 C CA . ILE A 1 89 ? -18.198 -5.324 4.557 1.00 94.56 89 ILE A CA 1
ATOM 753 C C . ILE A 1 89 ? -18.378 -6.658 3.834 1.00 94.56 89 ILE A C 1
ATOM 755 O O . ILE A 1 89 ? -18.157 -7.713 4.415 1.00 94.56 89 ILE A O 1
ATOM 759 N N . ARG A 1 90 ? -18.844 -6.613 2.584 1.00 94.50 90 ARG A N 1
ATOM 760 C CA . ARG A 1 90 ? -19.079 -7.798 1.734 1.00 94.50 90 ARG A CA 1
ATOM 761 C C . ARG A 1 90 ? -18.240 -7.791 0.467 1.00 94.50 90 ARG A C 1
ATOM 763 O O . ARG A 1 90 ? -18.073 -8.831 -0.153 1.00 94.50 90 ARG A O 1
ATOM 770 N N . GLN A 1 91 ? -17.825 -6.600 0.058 1.00 94.25 91 GLN A N 1
ATOM 771 C CA . GLN A 1 91 ? -16.940 -6.380 -1.066 1.00 94.25 91 GLN A CA 1
ATOM 772 C C . GLN A 1 91 ? -16.188 -5.070 -0.873 1.00 94.25 91 GLN A C 1
ATOM 774 O O . GLN A 1 91 ? -16.728 -4.098 -0.328 1.00 94.25 91 GLN A O 1
ATOM 779 N N . PHE A 1 92 ? -14.961 -5.022 -1.373 1.00 94.56 92 PHE A N 1
ATOM 780 C CA . PHE A 1 92 ? -14.164 -3.807 -1.399 1.00 94.56 92 PHE A CA 1
ATOM 781 C C . PHE A 1 92 ? -13.312 -3.727 -2.668 1.00 94.56 92 PHE A C 1
ATOM 783 O O . PHE A 1 92 ? -12.953 -4.733 -3.281 1.00 94.56 92 PHE A O 1
ATOM 790 N N . GLN A 1 93 ? -12.956 -2.507 -3.062 1.00 91.50 93 GLN A N 1
ATOM 791 C CA . GLN A 1 93 ? -12.046 -2.251 -4.172 1.00 91.50 93 GLN A CA 1
ATOM 792 C C . GLN A 1 93 ? -11.086 -1.124 -3.814 1.00 91.50 93 GLN A C 1
ATOM 794 O O . GLN A 1 93 ? -11.505 0.019 -3.653 1.00 91.50 93 GLN A O 1
ATOM 799 N N . ILE A 1 94 ? -9.788 -1.423 -3.757 1.00 91.19 94 ILE A N 1
ATOM 800 C CA . ILE A 1 94 ? -8.748 -0.389 -3.684 1.00 91.19 94 ILE A CA 1
ATOM 801 C C . ILE A 1 94 ? -8.617 0.245 -5.070 1.00 91.19 94 ILE A C 1
ATOM 803 O O . ILE A 1 94 ? -8.267 -0.440 -6.034 1.00 91.19 94 ILE A O 1
ATOM 807 N N . LYS A 1 95 ? -8.922 1.539 -5.170 1.00 87.44 95 LYS A N 1
ATOM 808 C CA . LYS A 1 95 ? -8.928 2.295 -6.429 1.00 87.44 95 LYS A CA 1
ATOM 809 C C . LYS A 1 95 ? -7.614 3.011 -6.687 1.00 87.44 95 LYS A C 1
ATOM 811 O O . LYS A 1 95 ? -7.115 2.974 -7.811 1.00 87.44 95 LYS A O 1
ATOM 816 N N . ASP A 1 96 ? -7.040 3.627 -5.661 1.00 85.81 96 ASP A N 1
ATOM 817 C CA . ASP A 1 96 ? -5.795 4.372 -5.808 1.00 85.81 96 ASP A CA 1
ATOM 818 C C . ASP A 1 96 ? -4.975 4.394 -4.515 1.00 85.81 96 ASP A C 1
ATOM 820 O O . ASP A 1 96 ? -5.472 4.077 -3.432 1.00 85.81 96 ASP A O 1
ATOM 824 N N . SER A 1 97 ? -3.702 4.763 -4.651 1.00 89.94 97 SER A N 1
ATOM 825 C CA . SER A 1 97 ? -2.812 5.026 -3.527 1.00 89.94 97 SER A CA 1
ATOM 826 C C . SER A 1 97 ? -1.947 6.257 -3.791 1.00 89.94 97 SER A C 1
ATOM 828 O O . SER A 1 97 ? -1.373 6.418 -4.873 1.00 89.94 97 SER A O 1
ATOM 830 N N . ARG A 1 98 ? -1.788 7.114 -2.786 1.00 88.25 98 ARG A N 1
ATOM 831 C CA . ARG A 1 98 ? -0.971 8.326 -2.880 1.00 88.25 98 ARG A CA 1
ATOM 832 C C . ARG A 1 98 ? -0.017 8.402 -1.704 1.00 88.25 98 ARG A C 1
ATOM 834 O O . ARG A 1 98 ? -0.442 8.533 -0.566 1.00 88.25 98 ARG A O 1
ATOM 841 N N . ALA A 1 99 ? 1.278 8.340 -2.000 1.00 90.19 99 ALA A N 1
ATOM 842 C CA . ALA A 1 99 ? 2.303 8.601 -1.000 1.00 90.19 99 ALA A CA 1
ATOM 843 C C . ALA A 1 99 ? 2.276 10.082 -0.613 1.00 90.19 99 ALA A C 1
ATOM 845 O O . ALA A 1 99 ? 2.324 10.943 -1.493 1.00 90.19 99 ALA A O 1
ATOM 846 N N . GLU A 1 100 ? 2.247 10.356 0.683 1.00 88.19 100 GLU A N 1
ATOM 847 C CA . GLU A 1 100 ? 2.246 11.703 1.239 1.00 88.19 100 GLU A CA 1
ATOM 848 C C . GLU A 1 100 ? 2.995 11.685 2.569 1.00 88.19 100 GLU A C 1
ATOM 850 O O . GLU A 1 100 ? 2.753 10.820 3.403 1.00 88.19 100 GLU A O 1
ATOM 855 N N . GLY A 1 101 ? 3.963 12.589 2.743 1.00 89.62 101 GLY A N 1
ATOM 856 C CA . GLY A 1 101 ? 4.817 12.603 3.931 1.00 89.62 101 GLY A CA 1
ATOM 857 C C . GLY A 1 101 ? 5.401 11.221 4.262 1.00 89.62 101 GLY A C 1
ATOM 858 O O . GLY A 1 101 ? 6.086 10.599 3.440 1.00 89.62 101 GLY A O 1
ATOM 859 N N . THR A 1 102 ? 5.117 10.749 5.476 1.00 93.94 102 THR A N 1
ATOM 860 C CA . THR A 1 102 ? 5.617 9.479 6.020 1.00 93.94 102 THR A CA 1
ATOM 861 C C . THR A 1 102 ? 4.753 8.270 5.660 1.00 93.94 102 THR A C 1
ATOM 863 O O . THR A 1 102 ? 5.194 7.140 5.847 1.00 93.94 102 THR A O 1
ATOM 866 N N . GLY A 1 103 ? 3.581 8.472 5.059 1.00 93.94 103 GLY A N 1
ATOM 867 C CA . GLY A 1 103 ? 2.618 7.410 4.794 1.00 93.94 103 GLY A CA 1
ATOM 868 C C . GLY A 1 103 ? 2.099 7.373 3.365 1.00 93.94 103 GLY A C 1
ATOM 869 O O . GLY A 1 103 ? 2.665 7.950 2.423 1.00 93.94 103 GLY A O 1
ATOM 870 N N . VAL A 1 104 ? 1.027 6.607 3.205 1.00 94.62 104 VAL A N 1
ATOM 871 C CA . VAL A 1 104 ? 0.303 6.418 1.953 1.00 94.62 104 VAL A CA 1
ATOM 872 C C . VAL A 1 104 ? -1.194 6.464 2.236 1.00 94.62 104 VAL A C 1
ATOM 874 O O . VAL A 1 104 ? -1.710 5.686 3.031 1.00 94.62 104 VAL A O 1
ATOM 877 N N . ASN A 1 105 ? -1.897 7.342 1.530 1.00 93.38 105 ASN A N 1
ATOM 878 C CA . ASN A 1 105 ? -3.351 7.370 1.484 1.00 93.38 105 ASN A CA 1
ATOM 879 C C . ASN A 1 105 ? -3.858 6.293 0.523 1.00 93.38 105 ASN A C 1
ATOM 881 O O . ASN A 1 105 ? -3.466 6.283 -0.644 1.00 93.38 105 ASN A O 1
ATOM 885 N N . ILE A 1 106 ? -4.729 5.409 0.997 1.00 93.25 106 ILE A N 1
ATOM 886 C CA . ILE A 1 106 ? -5.346 4.315 0.250 1.00 93.25 106 ILE A CA 1
ATOM 887 C C . ILE A 1 106 ? -6.826 4.624 0.068 1.00 93.25 106 ILE A C 1
ATOM 889 O O . ILE A 1 106 ? -7.582 4.642 1.036 1.00 93.25 106 ILE A O 1
ATOM 893 N N . LEU A 1 107 ? -7.240 4.833 -1.180 1.00 91.12 107 LEU A N 1
ATOM 894 C CA . LEU A 1 107 ? -8.638 5.037 -1.542 1.00 91.12 107 LEU A CA 1
ATOM 895 C C . LEU A 1 107 ? -9.300 3.677 -1.784 1.00 91.12 107 LEU A C 1
ATOM 897 O O . LEU A 1 107 ? -8.920 2.960 -2.717 1.00 91.12 107 LEU A O 1
ATOM 901 N N . ALA A 1 108 ? -10.311 3.341 -0.989 1.00 91.00 108 ALA A N 1
ATOM 902 C CA . ALA A 1 108 ? -11.089 2.119 -1.133 1.00 91.00 108 ALA A CA 1
ATOM 903 C C . ALA A 1 108 ? -12.584 2.419 -1.281 1.00 91.00 108 ALA A C 1
ATOM 905 O O . ALA A 1 108 ? -13.140 3.241 -0.564 1.00 91.00 108 ALA A O 1
ATOM 906 N N . ILE A 1 109 ? -13.246 1.719 -2.197 1.00 89.75 109 ILE A N 1
ATOM 907 C CA . ILE A 1 109 ? -14.707 1.696 -2.307 1.00 89.75 109 ILE A CA 1
ATOM 908 C C . ILE A 1 109 ? -15.199 0.449 -1.589 1.00 89.75 109 ILE A C 1
ATOM 910 O O . ILE A 1 109 ? -14.763 -0.655 -1.916 1.00 89.75 109 ILE A O 1
ATOM 914 N N . ILE A 1 110 ? -16.108 0.619 -0.636 1.00 90.19 110 ILE A N 1
ATOM 915 C CA . ILE A 1 110 ? -16.645 -0.457 0.198 1.00 90.19 110 ILE A CA 1
ATOM 916 C C . ILE A 1 110 ? -18.121 -0.628 -0.138 1.00 90.19 110 ILE A C 1
ATOM 918 O O . ILE A 1 110 ? -18.870 0.344 -0.118 1.00 90.19 110 ILE A O 1
ATOM 922 N N . ASN A 1 111 ? -18.560 -1.854 -0.436 1.00 90.44 111 ASN A N 1
ATOM 923 C CA . ASN A 1 111 ? -19.963 -2.162 -0.739 1.00 90.44 111 ASN A CA 1
ATOM 924 C C . ASN A 1 111 ? -20.592 -1.254 -1.824 1.00 90.44 111 ASN A C 1
ATOM 926 O O . ASN A 1 111 ? -21.787 -0.984 -1.759 1.00 90.44 111 ASN A O 1
ATOM 930 N N . GLU A 1 112 ? -19.795 -0.765 -2.785 1.00 84.19 112 GLU A N 1
ATOM 931 C CA . GLU A 1 112 ? -20.218 0.206 -3.819 1.00 84.19 112 GLU A CA 1
ATOM 932 C C . GLU A 1 112 ? -20.779 1.534 -3.266 1.00 84.19 112 GLU A C 1
ATOM 934 O O . GLU A 1 112 ? -21.468 2.270 -3.971 1.00 84.19 112 GLU A O 1
ATOM 939 N N . LYS A 1 113 ? -20.471 1.857 -2.006 1.00 82.81 113 LYS A N 1
ATOM 940 C CA . LYS A 1 113 ? -20.836 3.116 -1.347 1.00 82.81 113 LYS A CA 1
ATOM 941 C C . LYS A 1 113 ? -19.764 4.189 -1.558 1.00 82.81 113 LYS A C 1
ATOM 943 O O . LYS A 1 113 ? -18.841 4.033 -2.360 1.00 82.81 113 LYS A O 1
ATOM 948 N N . GLU A 1 114 ? -19.899 5.284 -0.815 1.00 79.12 114 GLU A N 1
ATOM 949 C CA . GLU A 1 114 ? -18.905 6.347 -0.754 1.00 79.12 114 GLU A CA 1
ATOM 950 C C . GLU A 1 114 ? -17.502 5.804 -0.435 1.00 79.12 114 GLU A C 1
ATOM 952 O O . GLU A 1 114 ? -17.352 4.861 0.352 1.00 79.12 114 GLU A O 1
ATOM 957 N N . PRO A 1 115 ? -16.466 6.365 -1.079 1.00 84.94 115 PRO A N 1
ATOM 958 C CA . PRO A 1 115 ? -15.101 5.933 -0.858 1.00 84.94 115 PRO A CA 1
ATOM 959 C C . PRO A 1 115 ? -14.620 6.282 0.552 1.00 84.94 115 PRO A C 1
ATOM 961 O O . PRO A 1 115 ? -14.933 7.337 1.095 1.00 84.94 115 PRO A O 1
ATOM 964 N N . VAL A 1 116 ? -13.775 5.416 1.101 1.00 89.12 116 VAL A N 1
ATOM 965 C CA . VAL A 1 116 ? -13.042 5.630 2.349 1.00 89.12 116 VAL A CA 1
ATOM 966 C C . VAL A 1 116 ? -11.562 5.791 2.027 1.00 89.12 116 VAL A C 1
ATOM 968 O O . VAL A 1 116 ? -11.019 5.071 1.183 1.00 89.12 116 VAL A O 1
ATOM 971 N N . VAL A 1 117 ? -10.902 6.727 2.708 1.00 91.25 117 VAL A N 1
ATOM 972 C CA . VAL A 1 117 ? -9.454 6.928 2.610 1.00 91.25 117 VAL A CA 1
ATOM 973 C C . VAL A 1 117 ? -8.798 6.474 3.909 1.00 91.25 117 VAL A C 1
ATOM 975 O O . VAL A 1 117 ? -9.059 7.025 4.979 1.00 91.25 117 VAL A O 1
ATOM 978 N N . LEU A 1 118 ? -7.934 5.467 3.814 1.00 94.31 118 LEU A N 1
ATOM 979 C CA . LEU A 1 118 ? -7.111 5.010 4.932 1.00 94.31 118 LEU A CA 1
ATOM 980 C C . LEU A 1 118 ? -5.695 5.544 4.795 1.00 94.31 118 LEU A C 1
ATOM 982 O O . LEU A 1 118 ? -5.133 5.544 3.704 1.00 94.31 118 LEU A O 1
ATOM 986 N N . TRP A 1 119 ? -5.103 5.959 5.904 1.00 95.19 119 TRP A N 1
ATOM 987 C CA . TRP A 1 119 ? -3.675 6.209 5.985 1.00 95.19 119 TRP A CA 1
ATOM 988 C C . TRP A 1 119 ? -2.958 4.923 6.382 1.00 95.19 119 TRP A C 1
ATOM 990 O O . TRP A 1 119 ? -3.368 4.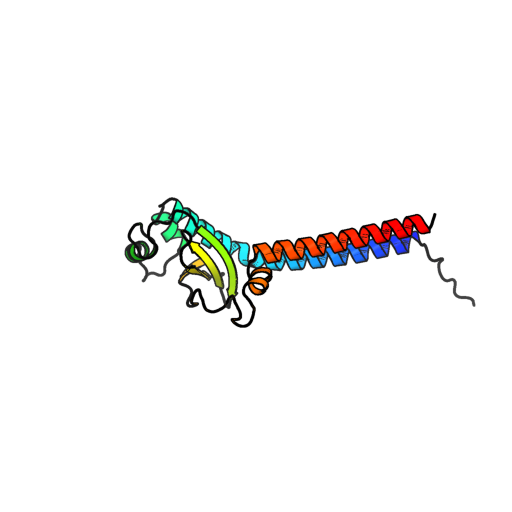241 7.320 1.00 95.19 119 TRP A O 1
ATOM 1000 N N . VAL A 1 120 ? -1.879 4.606 5.672 1.00 96.75 120 VAL A N 1
ATOM 1001 C CA . VAL A 1 120 ? -0.936 3.551 6.042 1.00 96.75 120 VAL A CA 1
ATOM 1002 C C . VAL A 1 120 ? 0.415 4.193 6.309 1.00 96.75 120 VAL A C 1
ATOM 1004 O O . VAL A 1 120 ? 1.008 4.804 5.416 1.00 96.75 120 VAL A O 1
ATOM 1007 N N . GLU A 1 121 ? 0.922 4.045 7.525 1.00 96.00 121 GLU A N 1
ATOM 1008 C CA . GLU A 1 121 ? 2.240 4.553 7.895 1.00 96.00 121 GLU A CA 1
ATOM 1009 C C . GLU A 1 121 ? 3.341 3.663 7.298 1.00 96.00 121 GLU A C 1
ATOM 1011 O O . GLU A 1 121 ? 3.346 2.451 7.506 1.00 96.00 121 GLU A O 1
ATOM 1016 N N . LYS A 1 122 ? 4.323 4.225 6.578 1.00 94.75 122 LYS A N 1
ATOM 1017 C CA . LYS A 1 122 ? 5.363 3.398 5.922 1.00 94.75 122 LYS A CA 1
ATOM 1018 C C . LYS A 1 122 ? 6.278 2.701 6.922 1.00 94.75 122 LYS A C 1
ATOM 1020 O O . LYS A 1 122 ? 6.852 1.656 6.621 1.00 94.75 122 LYS A O 1
ATOM 1025 N N . LYS A 1 123 ? 6.468 3.312 8.094 1.00 94.50 123 LYS A N 1
ATOM 1026 C CA . LYS A 1 123 ? 7.412 2.838 9.109 1.00 94.50 123 LYS A CA 1
ATOM 1027 C C . LYS A 1 123 ? 7.011 1.479 9.682 1.00 94.50 123 LYS A C 1
ATOM 1029 O O . LYS A 1 123 ? 7.876 0.626 9.862 1.00 94.50 123 LYS A O 1
ATOM 1034 N N . ASP A 1 124 ? 5.733 1.299 9.995 1.00 93.25 124 ASP A N 1
ATOM 1035 C CA . ASP A 1 124 ? 5.222 0.130 10.720 1.00 93.25 124 ASP A CA 1
ATOM 1036 C C . ASP A 1 124 ? 3.961 -0.487 10.101 1.00 93.25 124 ASP A C 1
ATOM 1038 O O . ASP A 1 124 ? 3.513 -1.541 10.550 1.00 93.25 124 ASP A O 1
ATOM 1042 N N . ASN A 1 125 ? 3.438 0.089 9.016 1.00 93.75 125 ASN A N 1
ATOM 1043 C CA . ASN A 1 125 ? 2.183 -0.312 8.383 1.00 93.75 125 ASN A CA 1
ATOM 1044 C C . ASN A 1 125 ? 0.972 -0.222 9.322 1.00 93.75 125 ASN A C 1
ATOM 1046 O O . ASN A 1 125 ? 0.006 -0.964 9.138 1.00 93.75 125 ASN A O 1
ATOM 1050 N N . SER A 1 126 ? 1.013 0.650 10.332 1.00 95.06 126 SER A N 1
ATOM 1051 C CA . SER A 1 126 ? -0.184 0.973 11.103 1.00 95.06 126 SER A CA 1
ATOM 1052 C C . SER A 1 126 ? -1.226 1.652 10.216 1.00 95.06 126 SER A C 1
ATOM 1054 O O . SER A 1 126 ? -0.890 2.400 9.290 1.00 95.06 126 SER A O 1
ATOM 1056 N N . 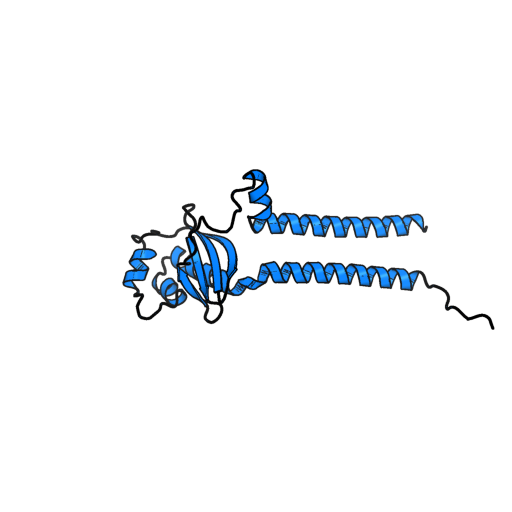LEU A 1 127 ? -2.494 1.331 10.469 1.00 96.50 127 LEU A N 1
ATOM 1057 C CA . LEU A 1 127 ? -3.632 1.899 9.762 1.00 96.50 127 LEU A CA 1
ATOM 1058 C C . LEU A 1 127 ? -4.291 2.954 10.639 1.00 96.50 127 LEU A C 1
ATOM 1060 O O . LEU A 1 127 ? -4.476 2.779 11.843 1.00 96.50 127 LEU A O 1
ATOM 1064 N N . SER A 1 128 ? -4.696 4.043 10.012 1.00 94.12 128 SER A N 1
ATOM 1065 C CA . SER A 1 128 ? -5.528 5.053 10.643 1.00 94.12 128 SER A CA 1
ATOM 1066 C C . SER A 1 128 ? -6.492 5.646 9.629 1.00 94.12 128 SER A C 1
ATOM 1068 O O . SER A 1 128 ? -6.359 5.469 8.413 1.00 94.12 128 SER A O 1
ATOM 1070 N N . PHE A 1 129 ? -7.497 6.357 10.127 1.00 91.38 129 PHE A N 1
ATOM 1071 C CA . PHE A 1 129 ? -8.296 7.204 9.258 1.00 91.38 129 PHE A CA 1
ATOM 1072 C C . PHE A 1 129 ? -7.409 8.301 8.677 1.00 91.38 129 PHE A C 1
ATOM 1074 O O . PHE A 1 129 ? -6.643 8.943 9.401 1.00 91.38 129 PHE A O 1
ATOM 1081 N N . SER A 1 130 ? -7.497 8.496 7.363 1.00 87.38 130 SER A N 1
ATOM 1082 C CA . SER A 1 130 ? -6.796 9.602 6.732 1.00 87.38 130 SER A CA 1
ATOM 1083 C C . SER A 1 130 ? -7.451 10.928 7.130 1.00 87.38 130 SER A C 1
ATOM 1085 O O . SER A 1 130 ? -8.679 11.004 7.174 1.00 87.38 130 SER A O 1
ATOM 1087 N N . PRO A 1 131 ? -6.665 11.990 7.382 1.00 78.06 131 PRO A N 1
ATOM 1088 C CA . PRO A 1 131 ? -7.207 13.337 7.530 1.00 78.06 131 PRO A CA 1
ATOM 1089 C C . PRO A 1 131 ? -7.730 13.910 6.203 1.00 78.06 131 PRO A C 1
ATOM 1091 O O . PRO A 1 131 ? -8.350 14.971 6.208 1.00 78.06 131 PRO A O 1
ATOM 1094 N N . LEU A 1 132 ? -7.455 13.258 5.066 1.00 74.00 132 LEU A N 1
ATOM 1095 C CA . LEU A 1 132 ? -7.982 13.670 3.773 1.00 74.00 132 LEU A CA 1
ATOM 1096 C C . LEU A 1 132 ? -9.430 13.219 3.620 1.00 74.00 132 LEU A C 1
ATOM 1098 O O . LEU A 1 132 ? -9.749 12.035 3.748 1.00 74.00 132 LEU A O 1
ATOM 1102 N N . GLU A 1 133 ? -10.291 14.162 3.257 1.00 65.25 133 GLU A N 1
ATOM 1103 C CA . GLU A 1 133 ? -11.636 13.835 2.809 1.00 65.25 133 GLU A CA 1
ATOM 1104 C C . GLU A 1 133 ? -11.580 13.028 1.498 1.00 65.25 133 GLU A C 1
ATOM 1106 O O . GLU A 1 133 ? -10.740 13.305 0.633 1.00 65.25 133 GLU A O 1
ATOM 1111 N N . PRO A 1 134 ? -12.499 12.066 1.290 1.00 61.38 134 PRO A N 1
ATOM 1112 C CA . PRO A 1 134 ? -12.551 11.283 0.057 1.00 61.38 134 PRO A CA 1
ATOM 1113 C C . PRO A 1 134 ? -12.759 12.125 -1.216 1.00 61.38 134 PRO A C 1
ATOM 1115 O O . PRO A 1 134 ? -12.446 11.657 -2.312 1.00 61.38 134 PRO A O 1
ATOM 1118 N N . ASP A 1 135 ? -13.270 13.358 -1.081 1.00 54.81 135 ASP A N 1
ATOM 1119 C CA . ASP A 1 135 ? -13.527 14.299 -2.181 1.00 54.81 135 ASP A CA 1
ATOM 1120 C C . ASP A 1 135 ? -12.357 15.279 -2.452 1.00 54.81 135 ASP A C 1
ATOM 1122 O O . ASP A 1 135 ? -12.224 15.788 -3.573 1.00 54.81 135 ASP A O 1
ATOM 1126 N N . VAL A 1 136 ? -11.447 15.483 -1.487 1.00 49.88 136 VAL A N 1
ATOM 1127 C CA . VAL A 1 136 ? -10.352 16.458 -1.584 1.00 49.88 136 VAL A CA 1
ATOM 1128 C C . VAL A 1 136 ? -9.052 15.746 -1.959 1.00 49.88 136 VAL A C 1
ATOM 1130 O O . VAL A 1 136 ? -8.233 15.401 -1.113 1.00 49.88 136 VAL A O 1
ATOM 1133 N N . GLY A 1 137 ? -8.809 15.575 -3.264 1.00 48.72 137 GLY A N 1
ATOM 1134 C CA . GLY A 1 137 ? -7.420 15.487 -3.746 1.00 48.72 137 GLY A CA 1
ATOM 1135 C C . GLY A 1 137 ? -7.040 14.406 -4.755 1.00 48.72 137 GLY A C 1
ATOM 1136 O O . GLY A 1 137 ? -5.844 14.176 -4.947 1.00 48.72 137 GLY A O 1
ATOM 1137 N N . ILE A 1 138 ? -7.985 13.770 -5.456 1.00 52.12 138 ILE A N 1
ATOM 1138 C CA . ILE A 1 138 ? -7.633 12.927 -6.625 1.00 52.12 138 ILE A CA 1
ATOM 1139 C C . ILE A 1 138 ? -8.168 13.488 -7.957 1.00 52.12 138 ILE A C 1
ATOM 1141 O O . ILE A 1 138 ? -7.663 13.127 -9.019 1.00 52.12 138 ILE A O 1
ATOM 1145 N N . VAL A 1 139 ? -9.069 14.479 -7.934 1.00 50.69 139 VAL A N 1
ATOM 1146 C CA . VAL A 1 139 ? -9.617 15.113 -9.146 1.00 50.69 139 VAL A CA 1
ATOM 1147 C C . VAL A 1 139 ? -9.442 16.636 -9.086 1.00 50.69 139 VAL A C 1
ATOM 1149 O O . VAL A 1 139 ? -10.024 17.280 -8.214 1.00 50.69 139 VAL A O 1
ATOM 1152 N N . PRO A 1 140 ? -8.706 17.273 -10.015 1.00 44.06 140 PRO A N 1
ATOM 1153 C CA . PRO A 1 140 ? -8.882 18.698 -10.253 1.00 44.06 140 PRO A CA 1
ATOM 1154 C C . PRO A 1 140 ? -10.311 18.906 -10.771 1.00 44.06 140 PRO A C 1
ATOM 1156 O O . PRO A 1 140 ? -10.645 18.390 -11.837 1.00 44.06 140 PRO A O 1
ATOM 1159 N N . ARG A 1 141 ? -11.147 19.688 -10.070 1.00 50.22 141 ARG A N 1
ATOM 1160 C CA . ARG A 1 141 ? -12.533 20.054 -10.472 1.00 50.22 141 ARG A CA 1
ATOM 1161 C C . ARG A 1 141 ? -12.648 20.762 -11.845 1.00 50.22 141 ARG A C 1
ATOM 1163 O O . ARG A 1 141 ? -13.715 21.241 -12.202 1.00 50.22 141 ARG A O 1
ATOM 1170 N N . LEU A 1 142 ? -11.559 20.860 -12.607 1.00 52.62 142 LEU A N 1
ATOM 1171 C CA . LEU A 1 142 ? -11.431 21.638 -13.839 1.00 52.62 142 LEU A CA 1
ATOM 1172 C C . LEU A 1 142 ? -11.557 20.803 -15.127 1.00 52.62 142 LEU A C 1
ATOM 1174 O O . LEU A 1 142 ? -11.616 21.391 -16.204 1.00 52.62 142 LEU A O 1
ATOM 1178 N N . LEU A 1 143 ? -11.595 19.465 -15.059 1.00 49.47 143 LEU A N 1
ATOM 1179 C CA . LEU A 1 143 ? -11.709 18.608 -16.250 1.00 49.47 143 LEU A CA 1
ATOM 1180 C C . LEU A 1 143 ? -13.119 18.009 -16.399 1.00 49.47 143 LEU A C 1
ATOM 1182 O O . LEU A 1 143 ? -13.693 17.566 -15.402 1.00 49.47 143 LEU A O 1
ATOM 1186 N N . PRO A 1 144 ? -13.674 17.932 -17.627 1.00 55.28 144 PRO A N 1
ATOM 1187 C CA . PRO A 1 144 ? -14.911 17.198 -17.874 1.00 55.28 144 PRO A CA 1
ATOM 1188 C C . PRO A 1 144 ? -14.723 15.729 -17.473 1.00 55.28 144 PRO A C 1
ATOM 1190 O O . PRO A 1 144 ? -13.676 15.131 -17.738 1.00 55.28 144 PRO A O 1
ATOM 1193 N N . SER A 1 145 ? -15.741 15.146 -16.837 1.00 56.12 145 SER A N 1
ATOM 1194 C CA . SER A 1 145 ? -15.696 13.802 -16.241 1.00 56.12 145 SER A CA 1
ATOM 1195 C C . SER A 1 145 ? -15.225 12.714 -17.215 1.00 56.12 145 SER A C 1
ATOM 1197 O O . SER A 1 145 ? -14.514 11.800 -16.816 1.00 56.12 145 SER A O 1
ATOM 1199 N N . SER A 1 146 ? -15.511 12.846 -18.512 1.00 56.62 146 SER A N 1
ATOM 1200 C CA . SER A 1 146 ? -15.045 11.917 -19.550 1.00 56.62 146 SER A CA 1
ATOM 1201 C C . SER A 1 146 ? -13.523 11.905 -19.764 1.00 56.62 146 SER A C 1
ATOM 1203 O O . SER A 1 146 ? -12.973 10.860 -20.102 1.00 56.62 146 SER A O 1
ATOM 1205 N N . LEU A 1 147 ? -12.830 13.030 -19.554 1.00 51.97 147 LEU A N 1
ATOM 1206 C CA . LEU A 1 147 ? -11.370 13.141 -19.696 1.00 51.97 147 LEU A CA 1
ATOM 1207 C C . LEU A 1 147 ? -10.635 12.961 -18.366 1.00 51.97 147 LEU A C 1
ATOM 1209 O O . LEU A 1 147 ? -9.508 12.467 -18.361 1.00 51.97 147 LEU A O 1
ATOM 1213 N N . ALA A 1 148 ? -11.269 13.327 -17.248 1.00 53.97 148 ALA A N 1
ATOM 1214 C CA . ALA A 1 148 ? -10.714 13.107 -15.917 1.00 53.97 148 ALA A CA 1
ATOM 1215 C C . ALA A 1 148 ? -10.465 11.607 -15.675 1.00 53.97 148 ALA A C 1
ATOM 1217 O O . ALA A 1 148 ? -9.356 11.217 -15.319 1.00 53.97 148 ALA A O 1
ATOM 1218 N N . ASN A 1 149 ? -11.452 10.764 -15.992 1.00 54.62 149 ASN A N 1
ATOM 1219 C CA . ASN A 1 149 ? -11.441 9.327 -15.696 1.00 54.62 149 ASN A CA 1
ATOM 1220 C C . ASN A 1 149 ? -10.320 8.544 -16.409 1.00 54.62 149 ASN A C 1
ATOM 1222 O O . ASN A 1 149 ? -9.855 7.529 -15.895 1.00 54.62 149 ASN A O 1
ATOM 1226 N N . LEU A 1 150 ? -9.856 9.024 -17.569 1.00 55.22 150 LEU A N 1
ATOM 1227 C CA . LEU A 1 150 ? -8.802 8.382 -18.369 1.00 55.22 150 LEU A CA 1
ATOM 1228 C C . LEU A 1 150 ? -7.417 8.422 -17.701 1.00 55.22 150 LEU A C 1
ATOM 1230 O O . LEU A 1 150 ? -6.594 7.543 -17.956 1.00 55.22 150 LEU A O 1
ATOM 1234 N N . TRP A 1 151 ? -7.166 9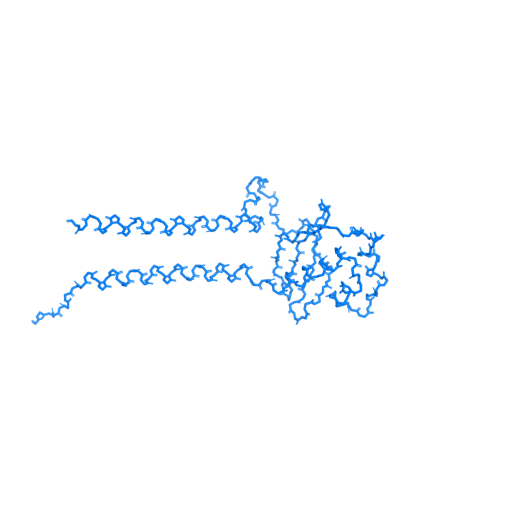.418 -16.845 1.00 51.03 151 TRP A N 1
ATOM 1235 C CA . TRP A 1 151 ? -5.883 9.610 -16.157 1.00 51.03 151 TRP A CA 1
ATOM 1236 C C . TRP A 1 151 ? -5.972 9.413 -14.635 1.00 51.03 151 TRP A C 1
ATOM 1238 O O . TRP A 1 151 ? -4.939 9.170 -14.005 1.00 51.03 151 TRP A O 1
ATOM 1248 N N . THR A 1 152 ? -7.170 9.508 -14.044 1.00 54.47 152 THR A N 1
ATOM 1249 C CA . THR A 1 152 ? -7.384 9.392 -12.589 1.00 54.47 152 THR A CA 1
ATOM 1250 C C . THR A 1 152 ? -7.524 7.953 -12.114 1.00 54.47 152 THR A C 1
ATOM 1252 O O . THR A 1 152 ? -7.015 7.620 -11.047 1.00 54.47 152 THR A O 1
ATOM 1255 N N . ASP A 1 153 ? -8.151 7.073 -12.895 1.00 65.75 153 ASP A N 1
ATOM 1256 C CA . ASP A 1 153 ? -8.240 5.663 -12.535 1.00 65.75 153 ASP A CA 1
ATOM 1257 C C . ASP A 1 153 ? -6.924 4.954 -12.883 1.00 65.75 153 ASP A C 1
ATOM 1259 O O . ASP A 1 153 ? -6.486 4.903 -14.039 1.00 65.75 153 ASP A O 1
ATOM 1263 N N . ARG A 1 154 ? -6.282 4.371 -11.866 1.00 73.62 154 ARG A N 1
ATOM 1264 C CA . ARG A 1 154 ? -5.046 3.594 -12.009 1.00 73.62 154 ARG A CA 1
ATOM 1265 C C . ARG A 1 154 ? -5.169 2.493 -13.061 1.00 73.62 154 ARG A C 1
ATOM 1267 O O . ARG A 1 154 ? -4.193 2.212 -13.754 1.00 73.62 154 ARG A O 1
ATOM 1274 N N . SER A 1 155 ? -6.347 1.892 -13.222 1.00 70.56 155 SER A N 1
ATOM 1275 C CA . SER A 1 155 ? -6.592 0.880 -14.255 1.00 70.56 155 SER A CA 1
ATOM 1276 C C . SER A 1 155 ? -6.503 1.461 -15.672 1.00 70.56 155 SER A C 1
ATOM 1278 O O . SER A 1 155 ? -5.829 0.890 -16.532 1.00 70.56 155 SER A O 1
ATOM 1280 N N . HIS A 1 156 ? -7.086 2.637 -15.901 1.00 71.94 156 HIS A N 1
ATOM 1281 C CA . HIS A 1 156 ? -7.070 3.326 -17.190 1.00 71.94 156 HIS A CA 1
ATOM 1282 C C . HIS A 1 156 ? -5.669 3.839 -17.528 1.00 71.94 156 HIS A C 1
ATOM 1284 O O . HIS A 1 156 ? -5.178 3.605 -18.634 1.00 71.94 156 HIS A O 1
ATOM 1290 N N . ARG A 1 157 ? -4.962 4.414 -16.546 1.00 78.19 157 ARG A N 1
ATOM 1291 C CA . ARG A 1 157 ? -3.561 4.831 -16.702 1.00 78.19 157 ARG A CA 1
ATOM 1292 C C . ARG A 1 157 ? -2.666 3.668 -17.140 1.00 78.19 157 ARG A C 1
ATOM 1294 O O . ARG A 1 157 ? -1.869 3.827 -18.063 1.00 78.19 157 ARG A O 1
ATOM 1301 N N . ARG A 1 158 ? -2.822 2.487 -16.526 1.00 83.44 158 ARG A N 1
ATOM 1302 C CA . ARG A 1 158 ? -2.083 1.272 -16.915 1.00 83.44 158 ARG A CA 1
ATOM 1303 C C . ARG A 1 158 ? -2.369 0.878 -18.362 1.00 83.44 158 ARG A C 1
ATOM 1305 O O . ARG A 1 158 ? -1.431 0.611 -19.109 1.00 83.44 158 ARG A O 1
ATOM 1312 N N . MET A 1 159 ? -3.640 0.877 -18.770 1.00 83.62 159 MET A N 1
ATOM 1313 C CA . MET A 1 159 ? -4.029 0.540 -20.144 1.00 83.62 159 MET A CA 1
ATOM 1314 C C . MET A 1 159 ? -3.422 1.506 -21.167 1.00 83.62 159 MET A C 1
ATOM 1316 O O . MET A 1 159 ? -2.841 1.057 -22.152 1.00 83.62 159 MET A O 1
ATOM 1320 N N . VAL A 1 160 ? -3.491 2.817 -20.914 1.00 82.69 160 VAL A N 1
ATOM 1321 C CA . VAL A 1 160 ? -2.946 3.841 -21.821 1.00 82.69 160 VAL A CA 1
ATOM 1322 C C . VAL A 1 160 ? -1.428 3.712 -21.955 1.00 82.69 160 VAL A C 1
ATOM 1324 O O . VAL A 1 160 ? -0.911 3.709 -23.072 1.00 82.69 160 VAL A O 1
ATOM 1327 N N . VAL A 1 161 ? -0.700 3.546 -20.845 1.00 83.75 161 VAL A N 1
ATOM 1328 C CA . VAL A 1 161 ? 0.765 3.403 -20.887 1.00 83.75 161 VAL A CA 1
ATOM 1329 C C . VAL A 1 161 ? 1.178 2.126 -21.618 1.00 83.75 161 VAL A C 1
ATOM 1331 O O . VAL A 1 161 ? 2.073 2.170 -22.461 1.00 83.75 161 VAL A O 1
ATOM 1334 N N . LEU A 1 162 ? 0.513 0.997 -21.358 1.00 85.69 162 LEU A N 1
ATOM 1335 C CA . LEU A 1 162 ? 0.796 -0.260 -22.059 1.00 85.69 162 LEU A CA 1
ATOM 1336 C C . LEU A 1 162 ? 0.494 -0.158 -23.560 1.00 85.69 162 LEU A C 1
ATOM 1338 O O . LEU A 1 162 ? 1.274 -0.646 -24.379 1.00 85.69 162 LEU A O 1
ATOM 1342 N N . LEU A 1 163 ? -0.588 0.521 -23.943 1.00 88.00 163 LEU A N 1
ATOM 1343 C CA . LEU A 1 163 ? -0.918 0.767 -25.345 1.00 88.00 163 LEU A CA 1
ATOM 1344 C C . LEU A 1 163 ? 0.151 1.634 -26.033 1.00 88.00 163 LEU A C 1
ATOM 1346 O O . LEU A 1 163 ? 0.598 1.310 -27.129 1.00 88.00 163 LEU A O 1
ATOM 1350 N N . ILE A 1 164 ? 0.639 2.689 -25.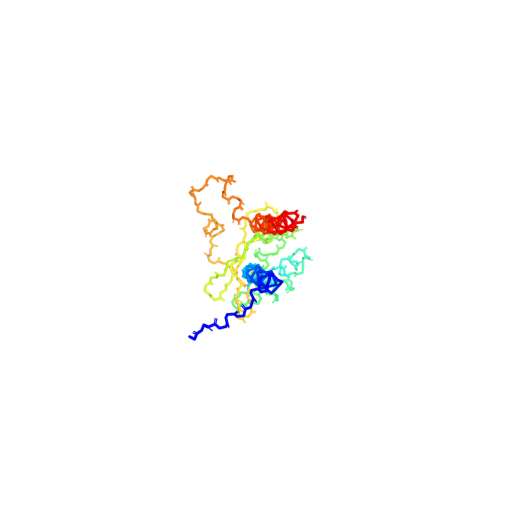379 1.00 87.31 164 ILE A N 1
ATOM 1351 C CA . ILE A 1 164 ? 1.720 3.523 -25.928 1.00 87.31 164 ILE A CA 1
ATOM 1352 C C . ILE A 1 164 ? 3.016 2.712 -26.072 1.00 87.31 164 ILE A C 1
ATOM 1354 O O . ILE A 1 164 ? 3.649 2.749 -27.127 1.00 87.31 164 ILE A O 1
ATOM 1358 N N . LEU A 1 165 ? 3.402 1.943 -25.049 1.00 87.69 165 LEU A N 1
ATOM 1359 C CA . LEU A 1 165 ? 4.615 1.119 -25.087 1.00 87.69 165 LEU A CA 1
ATOM 1360 C C . LEU A 1 165 ? 4.558 0.053 -26.188 1.00 87.69 165 LEU A C 1
ATOM 1362 O O . LEU A 1 165 ? 5.555 -0.171 -26.876 1.00 87.69 165 LEU A O 1
ATOM 1366 N N . THR A 1 166 ? 3.397 -0.574 -26.388 1.00 88.31 166 THR A N 1
ATOM 1367 C CA . THR A 1 166 ? 3.199 -1.571 -27.452 1.00 88.31 166 THR A CA 1
ATOM 1368 C C . THR A 1 166 ? 3.242 -0.943 -28.842 1.00 88.31 166 THR A C 1
ATOM 1370 O O . THR A 1 166 ? 3.911 -1.491 -29.718 1.00 88.31 166 THR A O 1
ATOM 1373 N N . LEU A 1 167 ? 2.625 0.226 -29.049 1.00 89.75 167 LEU A N 1
ATOM 1374 C CA . LEU A 1 167 ? 2.706 0.953 -30.321 1.00 89.75 167 LEU A CA 1
ATOM 1375 C C . LEU A 1 167 ? 4.132 1.418 -30.638 1.00 89.75 167 LEU A C 1
ATOM 1377 O O . LEU A 1 167 ? 4.572 1.288 -31.780 1.00 89.75 167 LEU A O 1
ATOM 1381 N N . LEU A 1 168 ? 4.879 1.910 -29.645 1.00 87.44 168 LEU A N 1
ATOM 1382 C CA . LEU A 1 168 ? 6.284 2.294 -29.819 1.00 87.44 168 LEU A CA 1
ATOM 1383 C C . LEU A 1 168 ? 7.156 1.091 -30.194 1.00 87.44 168 LEU A C 1
ATOM 1385 O O . LEU A 1 168 ? 7.975 1.184 -31.110 1.00 87.44 168 LEU A O 1
ATOM 1389 N N . LEU A 1 169 ? 6.952 -0.052 -29.533 1.00 86.88 169 LEU A N 1
ATOM 1390 C CA . LEU A 1 169 ? 7.665 -1.287 -29.847 1.00 86.88 169 LEU A CA 1
ATOM 1391 C C . LEU A 1 169 ? 7.314 -1.798 -31.252 1.00 86.88 169 LEU A C 1
ATOM 1393 O O . LEU A 1 169 ? 8.213 -2.117 -32.029 1.00 86.88 169 LEU A O 1
ATOM 1397 N N . ALA A 1 170 ? 6.028 -1.831 -31.607 1.00 88.56 170 ALA A N 1
ATOM 1398 C CA . ALA A 1 170 ? 5.568 -2.249 -32.929 1.00 88.56 170 ALA A CA 1
ATOM 1399 C C . ALA A 1 170 ? 6.100 -1.325 -34.035 1.00 88.56 170 ALA A C 1
ATOM 1401 O O . ALA A 1 170 ? 6.593 -1.807 -35.055 1.00 88.56 170 ALA A O 1
ATOM 1402 N N . GLY A 1 171 ? 6.077 -0.007 -33.815 1.00 88.56 171 GLY A N 1
ATOM 1403 C CA . GLY A 1 171 ? 6.646 0.982 -34.730 1.00 88.56 171 GLY A CA 1
ATOM 1404 C C . GLY A 1 171 ? 8.153 0.803 -34.920 1.00 88.56 171 GLY A C 1
ATOM 1405 O O . GLY A 1 171 ? 8.639 0.849 -36.051 1.00 88.56 171 GLY A O 1
ATOM 1406 N N . TYR A 1 172 ? 8.890 0.520 -33.842 1.00 87.00 172 TYR A N 1
ATOM 1407 C CA . TYR A 1 172 ? 10.320 0.214 -33.914 1.00 87.00 172 TYR A CA 1
ATOM 1408 C C . TYR A 1 172 ? 10.603 -1.066 -34.715 1.00 87.00 172 TYR A C 1
ATOM 1410 O O . TYR A 1 172 ? 11.463 -1.063 -35.600 1.00 87.00 172 TYR A O 1
ATOM 1418 N N . LEU A 1 173 ? 9.858 -2.145 -34.455 1.00 87.00 173 LEU A N 1
ATOM 1419 C CA . LEU A 1 173 ? 9.996 -3.409 -35.183 1.00 87.00 173 LEU A CA 1
ATOM 1420 C C . LEU A 1 173 ? 9.649 -3.252 -36.668 1.00 87.00 173 LEU A C 1
ATOM 1422 O O . LEU A 1 173 ? 10.378 -3.755 -37.523 1.00 87.00 173 LEU A O 1
ATOM 1426 N N . TYR A 1 174 ? 8.586 -2.509 -36.985 1.00 88.88 174 TYR A N 1
ATOM 1427 C CA . TYR A 1 174 ? 8.203 -2.197 -38.360 1.00 88.88 174 TYR A CA 1
ATOM 1428 C C . TYR A 1 174 ? 9.284 -1.383 -39.085 1.00 88.88 174 TYR A C 1
ATOM 1430 O O . TYR A 1 174 ? 9.621 -1.685 -40.231 1.00 88.88 174 TYR A O 1
ATOM 1438 N N . TYR A 1 175 ? 9.874 -0.388 -38.415 1.00 86.12 175 TYR A N 1
ATOM 1439 C CA . TYR A 1 175 ? 10.980 0.396 -38.963 1.00 86.12 175 TYR A CA 1
ATOM 14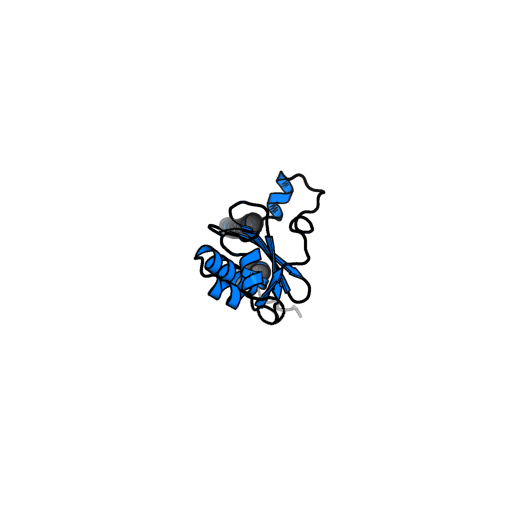40 C C . TYR A 1 175 ? 12.212 -0.473 -39.257 1.00 86.12 175 TYR A C 1
ATOM 1442 O O . TYR A 1 175 ? 12.770 -0.388 -40.352 1.00 86.12 175 TYR A O 1
ATOM 1450 N N . GLU A 1 176 ? 12.621 -1.335 -38.320 1.00 84.00 176 GLU A N 1
ATOM 1451 C CA . GLU A 1 176 ? 13.733 -2.273 -38.534 1.00 84.00 176 GLU A CA 1
ATOM 1452 C C . GLU A 1 176 ? 13.442 -3.245 -39.685 1.00 84.00 176 GLU A C 1
ATOM 1454 O O . GLU A 1 176 ? 14.312 -3.453 -40.532 1.00 84.00 176 GLU A O 1
ATOM 1459 N N . PHE A 1 177 ? 12.221 -3.787 -39.766 1.00 84.69 177 PHE A N 1
ATOM 1460 C CA . PHE A 1 177 ? 11.810 -4.688 -40.844 1.00 84.69 177 PHE A CA 1
ATOM 1461 C C . PHE A 1 177 ? 11.871 -3.998 -42.209 1.00 84.69 177 PHE A C 1
ATOM 1463 O O . PHE A 1 177 ? 12.566 -4.475 -43.107 1.00 84.69 177 PHE A O 1
ATOM 1470 N N . LYS A 1 178 ? 11.225 -2.834 -42.358 1.00 84.12 178 LYS A N 1
ATOM 1471 C CA . LYS A 1 178 ? 11.211 -2.081 -43.620 1.00 84.12 178 LYS A CA 1
ATOM 1472 C C . LYS A 1 178 ? 12.616 -1.661 -44.047 1.00 84.12 178 LYS A C 1
ATOM 1474 O O . LYS A 1 178 ? 12.944 -1.749 -45.226 1.00 84.12 178 LYS A O 1
ATOM 1479 N N . LYS A 1 179 ? 13.461 -1.250 -43.098 1.00 79.44 179 LYS A N 1
ATOM 1480 C CA . LYS A 1 179 ? 14.863 -0.922 -43.374 1.00 79.44 179 LYS A CA 1
ATOM 1481 C C . LYS A 1 179 ? 15.651 -2.145 -43.845 1.00 79.44 179 LYS A C 1
ATOM 1483 O O . LYS A 1 179 ? 16.415 -2.031 -44.791 1.00 79.44 179 LYS A O 1
ATOM 1488 N N . SER A 1 180 ? 15.441 -3.310 -43.230 1.00 77.31 180 SER A N 1
ATOM 1489 C CA . SER A 1 180 ? 16.098 -4.549 -43.664 1.00 77.31 180 SER A CA 1
ATOM 1490 C C . SER A 1 180 ? 15.620 -5.049 -45.031 1.00 77.31 180 SER A C 1
ATOM 1492 O O . SER A 1 180 ? 16.417 -5.622 -45.761 1.00 77.31 180 SER A O 1
ATOM 1494 N N . ALA A 1 181 ? 14.356 -4.797 -45.387 1.00 75.75 181 ALA A N 1
ATOM 1495 C CA . ALA A 1 181 ? 13.769 -5.183 -46.669 1.00 75.75 181 ALA A CA 1
ATOM 1496 C C . ALA A 1 181 ? 14.139 -4.237 -47.826 1.00 75.75 181 ALA A C 1
ATOM 1498 O O . ALA A 1 181 ? 14.139 -4.666 -48.969 1.00 75.75 181 ALA A O 1
ATOM 1499 N N . GLY A 1 182 ? 14.441 -2.964 -47.545 1.00 65.12 182 GLY A N 1
ATOM 1500 C CA . GLY A 1 182 ? 14.908 -1.998 -48.551 1.00 65.12 182 GLY A CA 1
ATOM 1501 C C . GLY A 1 182 ? 16.422 -2.008 -48.795 1.00 65.12 182 GLY A C 1
ATOM 1502 O O . GLY A 1 182 ? 16.893 -1.305 -49.681 1.00 65.12 182 GLY A O 1
ATOM 1503 N N . GLU A 1 183 ? 17.183 -2.759 -47.994 1.00 56.88 183 GLU A N 1
ATOM 1504 C CA . GLU A 1 183 ? 18.627 -2.984 -48.169 1.00 56.88 183 GLU A CA 1
ATOM 1505 C C . GLU A 1 183 ? 18.936 -4.317 -48.900 1.00 56.88 183 GLU A C 1
ATOM 1507 O O . GLU A 1 183 ? 20.109 -4.674 -49.016 1.00 56.88 183 GLU A O 1
ATOM 1512 N N . ALA A 1 184 ? 17.909 -5.049 -49.363 1.00 46.59 184 ALA A N 1
ATOM 1513 C CA . ALA A 1 184 ? 17.997 -6.286 -50.152 1.00 46.59 184 ALA A CA 1
ATOM 1514 C C . ALA A 1 184 ? 17.638 -6.022 -51.621 1.00 46.59 184 ALA A C 1
ATOM 1516 O O . ALA A 1 184 ? 18.279 -6.654 -52.489 1.00 46.59 184 ALA A O 1
#

Foldseek 3Di:
DDDPDPPDDVVVVVVVVCVVVVVVLVVVVVVVCCVVCVCVVLVVLVVVLLVCLLVQVLVVNVVSQVDDPPCDSVNSCLPRNCPHPLHRFNDKDFFDWDDDDQWIWTWMQTPVDQIFTWTAGPVPRHIDGDPDDSPPDQFDPPDDPVVRCCCSGPVNVVVVVVVVSVVVVVVVVVVVVVVVVVVD

Sequence (184 aa):
MFENFPPIDPRAERRRRRLIVGTVFAVICAVYLYYELKNYPEERTARRFFEALEQQDYQRAYQLWQPTSSYTFKDFLEDWGPGGVQGSIRQFQIKDSRAEGTGVNILAIINEKEPVVLWVEKKDNSLSFSPLEPDVGIVPRLLPSSLANLWTDRSHRRMVVLLILTLLLAGYLYYEFKKSAGEA